Protein 6R3M (pdb70)

Solvent-accessible surface area: 9134 Å² total; per-residue (Å²): 98,24,47,29,103,87,89,29,8,51,8,92,52,118,145,40,30,36,62,74,47,17,123,42,4,127,20,68,42,121,66,36,91,15,102,81,56,58,0,7,15,0,25,13,64,9,40,116,120,7,89,2,0,0,29,25,79,17,124,72,5,77,5,65,131,35,77,70,0,0,0,7,2,49,16,69,98,101,73,15,74,1,28,0,2,0,0,1,85,24,116,83,81,114,66,32,0,0,8,18,17,80,55,10,70,5,55,100,61,70,102,77,34,85,0,45,13,96,33,4,151,91,14,154,86,107,37,5,125,2,26,50,152,56,40,78,29,47,38,96,55,0,37,1,0,10,0,3,43,31,49,63,123,59,24,83,2,6,0,0,19,0,40,1,13,5,33,158,107,158,113,158,149,168,203

GO terms:
  GO:0008810 cellulase activity (F, IMP)

CATH classification: 2.60.120.430

Organism: Acetivibrio thermocellus (strain ATCC 27405 / DSM 1237 / JCM 9322 / NBRC 103400 / NCIMB 10682 / NRRL B-4536 / VPI 7372) (NCBI:txid203119)

Nearest PDB structures (foldseek):
  6r31-assembly1_A  TM=1.002E+00  e=3.331E-32  Acetivibrio thermocellus ATCC 27405
  1v0a-assembly1_A  TM=9.876E-01  e=2.402E-31  Acetivibrio thermocellus
  2lrp-assembly1_A  TM=8.712E-01  e=1.448E-25  Acetivibrio thermocellus ATCC 27405
  2c26-assembly1_A  TM=6.368E-01  e=9.672E-06  Acetivibrio thermocellus
  2vtf-assembly1_A  TM=6.175E-01  e=1.351E-03  Glutamicibacter protophormiae

Sequence (175 aa):
SAVGEEKMLDDFEGVVLNWGSYSGEGAKVSTKIVSGKTGNGMEEVSSYTGTTDGYWGTVYSSLPDGDWSKWLKISFDIKSSVGSANEIRFMMIAEKSINGVGDGEHWVYSIITPDSSWKTIEIPFSSFRRRLDYQPPGQDMSGTLDLDNIDSIHFMYANNKSGKKFVVDNIKLIGALEHHHHHH

Foldseek 3Di:
DDADKFFDFQPPDDDQKDKDKDDPKDKDKDWDCAPDRIWIKIWIAFAAVMKMKIKGFGPAQAPPQFWKKKKKKAFPADWDKWKKWWWFAFQPPDDTEWIWIDIDIHYHDIDMDIGTQVNTAGDDPDTDPRYPPPRHDDSNGTTMIMTMGDHRHTGMMIMGGTMTHHHHDDDDDDD

Structure (mmCIF, N/CA/C/O backbone):
data_6R3M
#
_entry.id   6R3M
#
_cell.length_a   103.249
_cell.length_b   103.249
_cell.length_c   39.580
_cell.angle_alpha   90.00
_cell.angle_beta   90.00
_cell.angle_gamma   120.00
#
_symmetry.space_group_name_H-M   'H 3'
#
loop_
_entity.id
_entity.type
_entity.pdbx_description
1 polymer 'Endoglucanase H'
2 branched beta-D-glucopyranose-(1-4)-beta-D-glucopyranose-(1-4)-beta-D-glucopyranose-(1-3)-beta-D-glucopyranose
3 non-polymer 'CALCIUM ION'
4 non-polymer 'ACETATE ION'
5 non-polymer 'PHOSPHATE ION'
6 non-polymer alpha-D-glucopyranose
7 water water
#
loop_
_atom_site.group_PDB
_atom_site.id
_atom_site.type_symbol
_atom_site.label_atom_id
_atom_site.label_alt_id
_atom_site.label_comp_id
_atom_site.label_asym_id
_atom_site.label_entity_id
_atom_site.label_seq_id
_atom_site.pdbx_PDB_ins_code
_atom_site.Cartn_x
_atom_site.Cartn_y
_atom_site.Cartn_z
_atom_site.occupancy
_atom_site.B_iso_or_equiv
_atom_site.auth_seq_id
_atom_site.auth_comp_id
_atom_site.auth_asym_id
_atom_site.auth_atom_id
_atom_site.pdbx_PDB_model_num
ATOM 1 N N . SER A 1 3 ? -12.463 31.679 -14.937 1.00 15.54 3 SER A N 1
ATOM 2 C CA . SER A 1 3 ? -12.993 30.472 -15.569 1.00 13.83 3 SER A CA 1
ATOM 3 C C . SER A 1 3 ? -12.965 30.650 -17.077 1.00 12.04 3 SER A C 1
ATOM 4 O O . SER A 1 3 ? -13.177 31.757 -17.589 1.00 13.46 3 SER A O 1
ATOM 7 N N . ALA A 1 4 ? -12.809 29.540 -17.785 1.00 10.60 4 ALA A N 1
ATOM 8 C CA . ALA A 1 4 ? -12.974 29.507 -19.232 1.00 9.56 4 ALA A CA 1
ATOM 9 C C . ALA A 1 4 ? -14.451 29.648 -19.616 1.00 9.31 4 ALA A C 1
ATOM 10 O O . ALA A 1 4 ? -15.359 29.250 -18.880 1.00 9.56 4 ALA A O 1
ATOM 12 N N . VAL A 1 5 ? -14.677 30.218 -20.796 1.00 9.14 5 VAL A N 1
ATOM 13 C CA . VAL A 1 5 ? -15.993 30.253 -21.421 1.00 9.41 5 VAL A CA 1
ATOM 14 C C . VAL A 1 5 ? -16.018 29.225 -22.537 1.00 9.87 5 VAL A C 1
ATOM 15 O O . VAL A 1 5 ? -15.020 29.027 -23.241 1.00 9.87 5 VAL A O 1
ATOM 19 N N . GLY A 1 6 ? -17.195 28.622 -22.754 1.00 10.01 6 GLY A N 1
ATOM 20 C CA . GLY A 1 6 ? -17.379 27.732 -23.859 1.00 11.27 6 GLY A CA 1
ATOM 21 C C . GLY A 1 6 ? -17.318 26.283 -23.376 1.00 12.27 6 GLY A C 1
ATOM 22 O O . GLY A 1 6 ? -17.810 25.944 -22.304 1.00 13.01 6 GLY A O 1
ATOM 23 N N . GLU A 1 7 ? -16.723 25.453 -24.210 1.00 13.38 7 GLU A N 1
ATOM 24 C CA A GLU A 1 7 ? -16.705 24.028 -23.945 0.50 14.34 7 GLU A CA 1
ATOM 25 C CA B GLU A 1 7 ? -16.716 24.023 -23.968 0.50 13.65 7 GLU A CA 1
ATOM 26 C C . GLU A 1 7 ? -15.366 23.487 -24.413 1.00 13.24 7 GLU A C 1
ATOM 27 O O . GLU A 1 7 ? -14.655 24.119 -25.225 1.00 16.64 7 GLU A O 1
ATOM 38 N N . LYS A 1 8 ? -15.003 22.328 -23.887 1.00 12.63 8 LYS A N 1
ATOM 39 C CA . LYS A 1 8 ? -13.836 21.639 -24.376 1.00 13.99 8 LYS A CA 1
ATOM 40 C C . LYS A 1 8 ? -14.131 20.145 -24.536 1.00 12.11 8 LYS A C 1
ATOM 41 O O . LYS A 1 8 ? -14.355 19.444 -23.537 1.00 12.08 8 LYS A O 1
ATOM 47 N N . MET A 1 9 ? -14.112 19.675 -25.796 1.00 11.28 9 MET A N 1
ATOM 48 C CA . MET A 1 9 ? -14.471 18.283 -26.055 1.00 10.93 9 MET A CA 1
ATOM 49 C C . MET A 1 9 ? -13.419 17.349 -25.501 1.00 10.79 9 MET A C 1
ATOM 50 O O . MET A 1 9 ? -12.227 17.534 -25.750 1.00 11.56 9 MET A O 1
ATOM 55 N N . LEU A 1 10 ? -13.871 16.348 -24.718 1.00 10.26 10 LEU A N 1
ATOM 56 C CA . LEU A 1 10 ? -12.999 15.294 -24.208 1.00 10.38 10 LEU A CA 1
ATOM 57 C C . LEU A 1 10 ? -13.073 14.046 -25.109 1.00 10.54 10 LEU A C 1
ATOM 58 O O . LEU A 1 10 ? -12.056 13.413 -25.423 1.00 10.56 10 LEU A O 1
ATOM 63 N N . ASP A 1 11 ? -14.274 13.668 -25.495 1.00 10.05 11 ASP A N 1
ATOM 64 C CA . ASP A 1 11 ? -14.437 12.522 -26.395 1.00 9.04 11 ASP A CA 1
ATOM 65 C C . ASP A 1 11 ? -15.753 12.631 -27.135 1.00 8.90 11 ASP A C 1
ATOM 66 O O . ASP A 1 11 ? -16.816 12.532 -26.540 1.00 9.49 11 ASP A O 1
ATOM 71 N N . ASP A 1 12 ? -15.680 12.847 -28.450 1.00 8.50 12 ASP A N 1
ATOM 72 C CA . ASP A 1 12 ? -16.870 12.837 -29.285 1.00 8.78 12 ASP A CA 1
ATOM 73 C C . ASP A 1 12 ? -17.003 11.471 -29.963 1.00 8.01 12 ASP A C 1
ATOM 74 O O . ASP A 1 12 ? -17.906 11.293 -30.758 1.00 7.82 12 ASP A O 1
ATOM 79 N N . PHE A 1 13 ? -16.096 10.523 -29.649 1.00 8.01 13 PHE A N 1
ATOM 80 C CA . PHE A 1 13 ? -16.183 9.138 -30.155 1.00 8.03 13 PHE A CA 1
ATOM 81 C C . PHE A 1 13 ? -15.959 9.023 -31.671 1.00 8.30 13 PHE A C 1
ATOM 82 O O . PHE A 1 13 ? -16.242 7.961 -32.226 1.00 9.26 13 PHE A O 1
ATOM 90 N N . GLU A 1 14 ? -15.444 10.089 -32.294 1.00 8.24 14 GLU A N 1
ATOM 91 C CA . GLU A 1 14 ? -15.223 10.040 -33.745 1.00 8.50 14 GLU A CA 1
ATOM 92 C C . GLU A 1 14 ? -13.771 9.683 -34.048 1.00 8.79 14 GLU A C 1
ATOM 93 O O . GLU A 1 14 ? -13.392 9.568 -35.236 1.00 9.08 14 GLU A O 1
ATOM 99 N N . GLY A 1 15 ? -12.908 9.540 -33.038 1.00 9.50 15 GLY A N 1
ATOM 100 C CA . GLY A 1 15 ? -11.471 9.287 -33.235 1.00 10.50 15 GLY A CA 1
ATOM 101 C C . GLY A 1 15 ? -10.914 8.065 -32.509 1.00 11.51 15 GLY A C 1
ATOM 102 O O . GLY A 1 15 ? -11.397 6.950 -32.660 1.00 13.51 15 GLY A O 1
ATOM 103 N N . VAL A 1 16 ? -9.857 8.285 -31.708 1.00 13.54 16 VAL A N 1
ATOM 104 C CA A VAL A 1 16 ? -9.165 7.173 -31.076 0.50 14.34 16 VAL A CA 1
ATOM 105 C CA B VAL A 1 16 ? -9.127 7.252 -30.983 0.50 13.56 16 VAL A CA 1
ATOM 106 C C . VAL A 1 16 ? -10.086 6.536 -30.038 1.00 14.00 16 VAL A C 1
ATOM 107 O O . VAL A 1 16 ? -10.980 7.190 -29.463 1.00 13.38 16 VAL A O 1
ATOM 114 N N . LEU A 1 17 ? -9.857 5.231 -29.833 1.00 13.84 17 LEU A N 1
ATOM 115 C CA . LEU A 1 17 ? -10.571 4.465 -28.823 1.00 13.59 17 LEU A CA 1
ATOM 116 C C . LEU A 1 17 ? -9.841 4.667 -27.491 1.00 13.57 17 LEU A C 1
ATOM 117 O O . LEU A 1 17 ? -8.791 4.067 -27.236 1.00 13.12 17 LEU A O 1
ATOM 122 N N . ASN A 1 18 ? -10.428 5.501 -26.638 1.00 12.15 18 ASN A N 1
ATOM 123 C CA . ASN A 1 18 ? -9.771 5.924 -25.406 1.00 11.40 18 ASN A CA 1
ATOM 124 C C . ASN A 1 18 ? -10.123 5.058 -24.200 1.00 11.45 18 ASN A C 1
ATOM 125 O O . ASN A 1 18 ? -9.510 5.267 -23.150 1.00 12.99 18 ASN A O 1
ATOM 130 N N . TRP A 1 19 ? -11.105 4.148 -24.314 1.00 9.72 19 TRP A N 1
ATOM 131 C CA . TRP A 1 19 ? -11.756 3.592 -23.135 1.00 9.47 19 TRP A CA 1
ATOM 132 C C . TRP A 1 19 ? -11.349 2.160 -22.863 1.00 9.28 19 TRP A C 1
ATOM 133 O O . TRP A 1 19 ? -11.487 1.283 -23.719 1.00 11.00 19 TRP A O 1
ATOM 144 N N . GLY A 1 20 ? -10.856 1.931 -21.654 1.00 9.47 20 GLY A N 1
ATOM 145 C CA . GLY A 1 20 ? -10.497 0.588 -21.210 1.00 10.34 20 GLY A CA 1
ATOM 146 C C . GLY A 1 20 ? -11.591 0.036 -20.302 1.00 11.84 20 GLY A C 1
ATOM 147 O O . GLY A 1 20 ? -12.357 0.808 -19.756 1.00 15.74 20 GLY A O 1
ATOM 148 N N . SER A 1 21 ? -11.695 -1.286 -20.206 1.00 12.02 21 SER A N 1
ATOM 149 C CA . SER A 1 21 ? -12.752 -1.970 -19.463 1.00 12.61 21 SER A CA 1
ATOM 150 C C . SER A 1 21 ? -12.090 -2.636 -18.259 1.00 11.78 21 SER A C 1
ATOM 151 O O . SER A 1 21 ? -10.964 -3.116 -18.340 1.00 13.10 21 SER A O 1
ATOM 154 N N . TYR A 1 22 ? -12.783 -2.667 -17.137 1.00 9.50 22 TYR A N 1
ATOM 155 C CA . TYR A 1 22 ? -12.336 -3.498 -16.022 1.00 9.14 22 TYR A CA 1
ATOM 156 C C . TYR A 1 22 ? -13.571 -4.063 -15.330 1.00 8.78 22 TYR A C 1
ATOM 157 O O . TYR A 1 22 ? -14.666 -3.500 -15.407 1.00 8.96 22 TYR A O 1
ATOM 166 N N . SER A 1 23 ? -13.389 -5.205 -14.660 1.00 8.55 23 SER A N 1
ATOM 167 C CA . SER A 1 23 ? -14.481 -5.786 -13.878 1.00 8.94 23 SER A CA 1
ATOM 168 C C . SER A 1 23 ? -13.900 -6.853 -12.967 1.00 8.37 23 SER A C 1
ATOM 169 O O . SER A 1 23 ? -12.721 -7.183 -13.101 1.00 9.82 23 SER A O 1
ATOM 172 N N . GLY A 1 24 ? -14.726 -7.332 -12.047 1.00 8.29 24 GLY A N 1
ATOM 173 C CA . GLY A 1 24 ? -14.302 -8.441 -11.218 1.00 8.39 24 GLY A CA 1
ATOM 174 C C . GLY A 1 24 ? -15.489 -9.065 -10.521 1.00 8.49 24 GLY A C 1
ATOM 175 O O . GLY A 1 24 ? -16.630 -8.581 -10.582 1.00 8.68 24 GLY A O 1
ATOM 176 N N . GLU A 1 25 ? -15.180 -10.170 -9.854 1.00 8.84 25 GLU A N 1
ATOM 177 C CA . GLU A 1 25 ? -16.154 -10.902 -9.068 1.00 10.24 25 GLU A CA 1
ATOM 178 C C . GLU A 1 25 ? -17.373 -11.260 -9.901 1.00 8.93 25 GLU A C 1
ATOM 179 O O . GLU A 1 25 ? -18.520 -11.156 -9.425 1.00 9.47 25 GLU A O 1
ATOM 185 N N . GLY A 1 26 ? -17.149 -11.708 -11.140 1.00 8.18 26 GLY A N 1
ATOM 186 C CA . GLY A 1 26 ? -18.237 -12.241 -11.943 1.00 7.68 26 GLY A CA 1
ATOM 187 C C . GLY A 1 26 ? -18.943 -11.177 -12.791 1.00 7.74 26 GLY A C 1
ATOM 188 O O . GLY A 1 26 ? -19.642 -11.553 -13.727 1.00 8.10 26 GLY A O 1
ATOM 189 N N . ALA A 1 27 ? -18.755 -9.894 -12.450 1.00 7.82 27 ALA A N 1
ATOM 190 C CA . ALA A 1 27 ? -19.359 -8.834 -13.243 1.00 8.48 27 ALA A CA 1
ATOM 191 C C . ALA A 1 27 ? -18.591 -8.677 -14.553 1.00 9.03 27 ALA A C 1
ATOM 192 O O . ALA A 1 27 ? -17.411 -9.027 -14.669 1.00 9.04 27 ALA A O 1
ATOM 194 N N . LYS A 1 28 ? -19.252 -8.105 -15.556 1.00 10.07 28 LYS A N 1
ATOM 195 C CA . LYS A 1 28 ? -18.619 -7.970 -16.859 1.00 11.70 28 LYS A CA 1
ATOM 196 C C . LYS A 1 28 ? -19.059 -6.665 -17.509 1.00 10.49 28 LYS A C 1
ATOM 197 O O . LYS A 1 28 ? -20.192 -6.247 -17.313 1.00 9.26 28 LYS A O 1
ATOM 203 N N . VAL A 1 29 ? -18.168 -6.122 -18.348 1.00 9.31 29 VAL A N 1
ATOM 204 C CA . VAL A 1 29 ? -18.523 -5.004 -19.208 1.00 8.98 29 VAL A CA 1
ATOM 205 C C . VAL A 1 29 ? -17.771 -5.178 -20.526 1.00 9.06 29 VAL A C 1
ATOM 206 O O . VAL A 1 29 ? -16.647 -5.679 -20.571 1.00 10.57 29 VAL A O 1
ATOM 210 N N . SER A 1 30 ? -18.410 -4.740 -21.611 1.00 8.93 30 SER A N 1
ATOM 211 C CA . SER A 1 30 ? -17.736 -4.632 -22.888 1.00 9.15 30 SER A CA 1
ATOM 212 C C . SER A 1 30 ? -18.207 -3.336 -23.536 1.00 9.14 30 SER A C 1
ATOM 213 O O . SER A 1 30 ? -19.312 -2.847 -23.246 1.00 9.88 30 SER A O 1
ATOM 216 N N . THR A 1 31 ? -17.314 -2.805 -24.380 1.00 8.67 31 THR A N 1
ATOM 217 C CA . THR A 1 31 ? -17.615 -1.558 -25.062 1.00 8.75 31 THR A CA 1
ATOM 218 C C . THR A 1 31 ? -17.329 -1.710 -26.544 1.00 8.95 31 THR A C 1
ATOM 219 O O . THR A 1 31 ? -16.491 -2.509 -26.947 1.00 8.84 31 THR A O 1
ATOM 223 N N . LYS A 1 32 ? -17.995 -0.865 -27.317 1.00 9.01 32 LYS A N 1
ATOM 224 C CA . LYS A 1 32 ? -17.757 -0.846 -28.755 1.00 9.47 32 LYS A CA 1
ATOM 225 C C . LYS A 1 32 ? -18.265 0.476 -29.327 1.00 9.21 32 LYS A C 1
ATOM 226 O O . LYS A 1 32 ? -19.144 1.117 -28.758 1.00 9.46 32 LYS A O 1
ATOM 232 N N . ILE A 1 33 ? -17.757 0.824 -30.513 1.00 8.57 33 ILE A N 1
ATOM 233 C CA . ILE A 1 33 ? -18.265 1.975 -31.252 1.00 8.56 33 ILE A CA 1
ATOM 234 C C . ILE A 1 33 ? -19.548 1.588 -31.978 1.00 8.46 33 ILE A C 1
ATOM 235 O O . ILE A 1 33 ? -19.597 0.552 -32.653 1.00 9.53 33 ILE A O 1
ATOM 240 N N . VAL A 1 34 ? -20.564 2.474 -31.868 1.00 8.66 34 VAL A N 1
ATOM 241 C CA . VAL A 1 34 ? -21.864 2.355 -32.533 1.00 8.71 34 VAL A CA 1
ATOM 242 C C . VAL A 1 34 ? -22.291 3.748 -32.976 1.00 8.76 34 VAL A C 1
ATOM 243 O O . VAL A 1 34 ? -21.607 4.733 -32.674 1.00 8.36 34 VAL A O 1
ATOM 247 N N . SER A 1 35 ? -23.433 3.841 -33.687 1.00 9.31 35 SER A N 1
ATOM 248 C CA . SER A 1 35 ? -24.069 5.133 -33.915 1.00 9.69 35 SER A CA 1
ATOM 249 C C . SER A 1 35 ? -24.354 5.860 -32.604 1.00 9.03 35 SER A C 1
ATOM 250 O O . SER A 1 35 ? -24.805 5.295 -31.611 1.00 10.30 35 SER A O 1
ATOM 253 N N . GLY A 1 36 ? -24.047 7.155 -32.619 1.00 8.72 36 GLY A N 1
ATOM 254 C CA . GLY A 1 36 ? -24.128 7.970 -31.410 1.00 8.00 36 GLY A CA 1
ATOM 255 C C . GLY A 1 36 ? -25.249 8.992 -31.510 1.00 8.36 36 GLY A C 1
ATOM 256 O O . GLY A 1 36 ? -26.275 8.778 -32.193 1.00 8.23 36 GLY A O 1
ATOM 257 N N . LYS A 1 37 ? -25.055 10.121 -30.823 1.00 8.78 37 LYS A N 1
ATOM 258 C CA . LYS A 1 37 ? -26.041 11.186 -30.817 1.00 9.92 37 LYS A CA 1
ATOM 259 C C . LYS A 1 37 ? -25.786 12.006 -32.091 1.00 10.04 37 LYS A C 1
ATOM 260 O O . LYS A 1 37 ? -26.718 12.271 -32.864 1.00 11.40 37 LYS A O 1
ATOM 266 N N . THR A 1 38 ? -24.523 12.390 -32.288 1.00 9.89 38 THR A N 1
ATOM 267 C CA . THR A 1 38 ? -24.029 12.887 -33.565 1.00 10.14 38 THR A CA 1
ATOM 268 C C . THR A 1 38 ? -22.850 12.016 -33.968 1.00 8.69 38 THR A C 1
ATOM 269 O O . THR A 1 38 ? -21.965 11.712 -33.154 1.00 8.21 38 THR A O 1
ATOM 273 N N . GLY A 1 39 ? -22.824 11.506 -35.227 1.00 7.99 39 GLY A N 1
ATOM 274 C CA . GLY A 1 39 ? -21.740 10.619 -35.593 1.00 7.49 39 GLY A CA 1
ATOM 275 C C . GLY A 1 39 ? -21.807 9.313 -34.784 1.00 7.18 39 GLY A C 1
ATOM 276 O O . GLY A 1 39 ? -22.887 8.706 -34.618 1.00 7.91 39 GLY A O 1
ATOM 277 N N . ASN A 1 40 ? -20.650 8.870 -34.322 1.00 6.86 40 ASN A N 1
ATOM 278 C CA . ASN A 1 40 ? -20.546 7.654 -33.515 1.00 6.77 40 ASN A CA 1
ATOM 279 C C . ASN A 1 40 ? -20.555 7.980 -32.020 1.00 6.78 40 ASN A C 1
ATOM 280 O O . ASN A 1 40 ? -20.323 9.145 -31.622 1.00 6.69 40 ASN A O 1
ATOM 285 N N . GLY A 1 41 ? -20.779 6.927 -31.232 1.00 7.02 41 GLY A N 1
ATOM 286 C CA . GLY A 1 41 ? -20.828 6.961 -29.776 1.00 7.06 41 GLY A CA 1
ATOM 287 C C . GLY A 1 41 ? -20.258 5.640 -29.292 1.00 7.49 41 GLY A C 1
ATOM 288 O O . GLY A 1 41 ? -19.871 4.775 -30.094 1.00 7.53 41 GLY A O 1
ATOM 289 N N . MET A 1 42 ? -20.209 5.481 -27.984 1.00 7.35 42 MET A N 1
ATOM 290 C CA . MET A 1 42 ? -19.725 4.239 -27.399 1.00 7.63 42 MET A CA 1
ATOM 291 C C . MET A 1 42 ? -20.860 3.549 -26.653 1.00 7.51 42 MET A C 1
ATOM 292 O O . MET A 1 42 ? -21.511 4.131 -25.781 1.00 7.47 42 MET A O 1
ATOM 297 N N . GLU A 1 43 ? -21.077 2.276 -27.020 1.00 7.62 43 GLU A N 1
ATOM 298 C CA A GLU A 1 43 ? -22.080 1.460 -26.357 0.50 7.82 43 GLU A CA 1
ATOM 299 C CA B GLU A 1 43 ? -22.074 1.423 -26.392 0.50 8.17 43 GLU A CA 1
ATOM 300 C C . GLU A 1 43 ? -21.378 0.648 -25.280 1.00 7.94 43 GLU A C 1
ATOM 301 O O . GLU A 1 43 ? -20.317 0.053 -25.534 1.00 7.81 43 GLU A O 1
ATOM 312 N N . VAL A 1 44 ? -21.973 0.704 -24.095 1.00 7.45 44 VAL A N 1
ATOM 313 C CA . VAL A 1 44 ? -21.481 0.020 -22.922 1.00 7.53 44 VAL A CA 1
ATOM 314 C C . VAL A 1 44 ? -22.508 -1.051 -22.566 1.00 7.67 44 VAL A C 1
ATOM 315 O O . VAL A 1 44 ? -23.654 -0.720 -22.300 1.00 7.57 44 VAL A O 1
ATOM 319 N N . SER A 1 45 ? -22.073 -2.331 -22.542 1.00 7.82 45 SER A N 1
ATOM 320 C CA A SER A 1 45 ? -22.965 -3.431 -22.221 0.50 7.85 45 SER A CA 1
ATOM 321 C CA B SER A 1 45 ? -22.950 -3.445 -22.234 0.50 8.58 45 SER A CA 1
ATOM 322 C C . SER A 1 45 ? -22.412 -4.100 -20.968 1.00 8.09 45 SER A C 1
ATOM 323 O O . SER A 1 45 ? -21.248 -4.485 -20.962 1.00 8.48 45 SER A O 1
ATOM 328 N N . TYR A 1 46 ? -23.213 -4.186 -19.890 1.00 8.19 46 TYR A N 1
ATOM 329 C CA . TYR A 1 46 ? -22.714 -4.691 -18.613 1.00 8.41 46 TYR A CA 1
ATOM 330 C C . TYR A 1 46 ? -23.634 -5.726 -17.976 1.00 8.87 46 TYR A C 1
ATOM 331 O O . TYR A 1 46 ? -24.853 -5.698 -18.155 1.00 8.50 46 TYR A O 1
ATOM 340 N N . THR A 1 47 ? -22.999 -6.639 -17.225 1.00 9.79 47 THR A N 1
ATOM 341 C CA . THR A 1 47 ? -23.691 -7.631 -16.413 1.00 11.47 47 THR A CA 1
ATOM 342 C C . THR A 1 47 ? -23.200 -7.467 -14.992 1.00 10.91 47 THR A C 1
ATOM 343 O O . THR A 1 47 ? -22.023 -7.659 -14.730 1.00 11.17 47 THR A O 1
ATOM 347 N N . GLY A 1 48 ? -24.060 -7.000 -14.092 1.00 10.27 48 GLY A N 1
ATOM 348 C CA . GLY A 1 48 ? -23.664 -6.855 -12.700 1.00 10.92 48 GLY A CA 1
ATOM 349 C C . GLY A 1 48 ? -23.836 -8.164 -11.929 1.00 10.34 48 GLY A C 1
ATOM 350 O O . GLY A 1 48 ? -24.500 -9.085 -12.392 1.00 11.12 48 GLY A O 1
ATOM 351 N N . THR A 1 49 ? -23.206 -8.213 -10.763 1.00 11.22 49 THR A N 1
ATOM 352 C CA . THR A 1 49 ? -23.330 -9.348 -9.865 1.00 12.11 49 THR A CA 1
ATOM 353 C C . THR A 1 49 ? -23.366 -8.795 -8.454 1.00 13.08 49 THR A C 1
ATOM 354 O O . THR A 1 49 ? -22.960 -7.665 -8.219 1.00 12.48 49 THR A O 1
ATOM 358 N N . THR A 1 50 ? -23.757 -9.632 -7.475 1.00 14.45 50 THR A N 1
ATOM 359 C CA . THR A 1 50 ? -23.900 -9.102 -6.109 1.00 15.94 50 THR A CA 1
ATOM 360 C C . THR A 1 50 ? -22.629 -8.525 -5.445 1.00 15.78 50 THR A C 1
ATOM 361 O O . THR A 1 50 ? -22.715 -7.530 -4.737 1.00 16.11 50 THR A O 1
ATOM 365 N N . ASP A 1 51 ? -21.436 -9.085 -5.615 1.00 18.05 51 ASP A N 1
ATOM 366 C CA . ASP A 1 51 ? -20.287 -8.413 -5.002 1.00 16.70 51 ASP A CA 1
ATOM 367 C C . ASP A 1 51 ? -19.325 -7.916 -6.071 1.00 14.66 51 ASP A C 1
ATOM 368 O O . ASP A 1 51 ? -18.229 -7.447 -5.754 1.00 18.40 51 ASP A O 1
ATOM 373 N N . GLY A 1 52 ? -19.781 -7.953 -7.325 1.00 11.64 52 GLY A N 1
ATOM 374 C CA . GLY A 1 52 ? -18.889 -7.595 -8.413 1.00 11.51 52 GLY A CA 1
ATOM 375 C C . GLY A 1 52 ? -18.941 -6.107 -8.750 1.00 10.16 52 GLY A C 1
ATOM 376 O O . GLY A 1 52 ? -19.792 -5.329 -8.267 1.00 12.09 52 GLY A O 1
ATOM 377 N N . TYR A 1 53 ? -18.017 -5.736 -9.626 1.00 9.11 53 TYR A N 1
ATOM 378 C CA . TYR A 1 53 ? -17.885 -4.357 -10.071 1.00 8.62 53 TYR A CA 1
ATOM 379 C C . TYR A 1 53 ? -17.534 -4.377 -11.549 1.00 8.37 53 TYR A C 1
ATOM 380 O O . TYR A 1 53 ? -17.024 -5.368 -12.065 1.00 8.54 53 TYR A O 1
ATOM 389 N N . TRP A 1 54 ? -17.865 -3.276 -12.211 1.00 7.70 54 TRP A N 1
ATOM 390 C CA . TRP A 1 54 ? -17.462 -3.075 -13.602 1.00 7.23 54 TRP A CA 1
ATOM 391 C C . TRP A 1 54 ? -17.316 -1.573 -13.873 1.00 7.20 54 TRP A C 1
ATOM 392 O O . TRP A 1 54 ? -17.929 -0.758 -13.190 1.00 7.23 54 TRP A O 1
ATOM 403 N N . GLY A 1 55 ? -16.452 -1.245 -14.831 1.00 7.30 55 GLY A N 1
ATOM 404 C CA . GLY A 1 55 ? -16.408 0.122 -15.336 1.00 7.22 55 GLY A CA 1
ATOM 405 C C . GLY A 1 55 ? -15.641 0.201 -16.642 1.00 7.55 55 GLY A C 1
ATOM 406 O O . GLY A 1 55 ? -14.958 -0.727 -17.035 1.00 7.14 55 GLY A O 1
ATOM 407 N N . THR A 1 56 ? -15.859 1.326 -17.316 1.00 7.79 56 THR A N 1
ATOM 408 C CA . THR A 1 56 ? -15.045 1.710 -18.458 1.00 8.06 56 THR A CA 1
ATOM 409 C C . THR A 1 56 ? -14.415 3.060 -18.149 1.00 8.11 56 THR A C 1
ATOM 410 O O . THR A 1 56 ? -15.060 3.953 -17.615 1.00 8.21 56 THR A O 1
ATOM 414 N N . VAL A 1 57 ? -13.132 3.190 -18.543 1.00 8.16 57 VAL A N 1
ATOM 415 C CA . VAL A 1 57 ? -12.332 4.315 -18.058 1.00 8.30 57 VAL A CA 1
ATOM 416 C C . VAL A 1 57 ? -11.513 4.938 -19.179 1.00 8.62 57 VAL A C 1
ATOM 417 O O . VAL A 1 57 ? -10.917 4.268 -20.047 1.00 8.00 57 VAL A O 1
ATOM 421 N N . TYR A 1 58 ? -11.468 6.260 -19.106 1.00 8.57 58 TYR A N 1
ATOM 422 C CA . TYR A 1 58 ? -10.573 7.046 -19.961 1.00 8.80 58 TYR A CA 1
ATOM 423 C C . TYR A 1 58 ? -9.590 7.755 -19.031 1.00 8.98 58 TYR A C 1
ATOM 424 O O . TYR A 1 58 ? -9.984 8.621 -18.257 1.00 8.87 58 TYR A O 1
ATOM 433 N N . SER A 1 59 ? -8.317 7.335 -19.121 1.00 9.54 59 SER A N 1
ATOM 434 C CA A SER A 1 59 ? -7.201 7.960 -18.418 0.50 10.37 59 SER A CA 1
ATOM 435 C CA B SER A 1 59 ? -7.226 7.974 -18.401 0.50 10.03 59 SER A CA 1
ATOM 436 C C . SER A 1 59 ? -6.803 9.204 -19.189 1.00 10.27 59 SER A C 1
ATOM 437 O O . SER A 1 59 ? -6.346 9.070 -20.334 1.00 10.35 59 SER A O 1
ATOM 442 N N . LEU A 1 60 ? -7.004 10.377 -18.596 1.00 10.73 60 LEU A N 1
ATOM 443 C CA . LEU A 1 60 ? -6.906 11.637 -19.326 1.00 11.84 60 LEU A CA 1
ATOM 444 C C . LEU A 1 60 ? -5.466 12.110 -19.458 1.00 12.48 60 LEU A C 1
ATOM 445 O O . LEU A 1 60 ? -4.691 12.003 -18.530 1.00 13.34 60 LEU A O 1
ATOM 450 N N . PRO A 1 61 ? -5.073 12.651 -20.635 1.00 12.35 61 PRO A N 1
ATOM 451 C CA . PRO A 1 61 ? -3.707 13.147 -20.799 1.00 13.63 61 PRO A CA 1
ATOM 452 C C . PRO A 1 61 ? -3.499 14.479 -20.091 1.00 13.48 61 PRO A C 1
ATOM 453 O O . PRO A 1 61 ? -2.350 14.793 -19.768 1.00 16.42 61 PRO A O 1
ATOM 457 N N . ASP A 1 62 ? -4.575 15.254 -19.836 1.00 12.95 62 ASP A N 1
ATOM 458 C CA . ASP A 1 62 ? -4.437 16.564 -19.197 1.00 13.19 62 ASP A CA 1
ATOM 459 C C . ASP A 1 62 ? -5.349 16.500 -17.982 1.00 12.66 62 ASP A C 1
ATOM 460 O O . ASP A 1 62 ? -6.544 16.337 -18.148 1.00 15.95 62 ASP A O 1
ATOM 465 N N . GLY A 1 63 ? -4.786 16.639 -16.789 1.00 10.65 63 GLY A N 1
ATOM 466 C CA . GLY A 1 63 ? -5.559 16.519 -15.565 1.00 9.73 63 GLY A CA 1
ATOM 467 C C . GLY A 1 63 ? -5.945 17.851 -14.917 1.00 9.48 63 GLY A C 1
ATOM 468 O O . GLY A 1 63 ? -6.445 17.845 -13.784 1.00 9.67 63 GLY A O 1
ATOM 469 N N . ASP A 1 64 ? -5.746 18.983 -15.595 1.00 8.64 64 ASP A N 1
ATOM 470 C CA . ASP A 1 64 ? -6.101 20.254 -14.979 1.00 9.42 64 ASP A CA 1
ATOM 471 C C . ASP A 1 64 ? -7.412 20.781 -15.529 1.00 8.98 64 ASP A C 1
ATOM 472 O O . ASP A 1 64 ? -7.447 21.378 -16.619 1.00 10.41 64 ASP A O 1
ATOM 477 N N . TRP A 1 65 ? -8.470 20.646 -14.715 1.00 8.57 65 TRP A N 1
ATOM 478 C CA . TRP A 1 65 ? -9.820 21.067 -15.086 1.00 9.00 65 TRP A CA 1
ATOM 479 C C . TRP A 1 65 ? -10.220 22.337 -14.345 1.00 8.90 65 TRP A C 1
ATOM 480 O O . TRP A 1 65 ? -11.397 22.692 -14.353 1.00 8.76 65 TRP A O 1
ATOM 491 N N . SER A 1 66 ? -9.260 23.004 -13.689 1.00 9.16 66 SER A N 1
ATOM 492 C CA . SER A 1 66 ? -9.564 24.105 -12.761 1.00 10.59 66 SER A CA 1
ATOM 493 C C . SER A 1 66 ? -10.281 25.289 -13.435 1.00 10.13 66 SER A C 1
ATOM 494 O O . SER A 1 66 ? -11.043 26.007 -12.788 1.00 11.46 66 SER A O 1
ATOM 497 N N . LYS A 1 67 ? -10.098 25.467 -14.740 1.00 9.41 67 LYS A N 1
ATOM 498 C CA . LYS A 1 67 ? -10.734 26.590 -15.443 1.00 9.62 67 LYS A CA 1
ATOM 499 C C . LYS A 1 67 ? -12.219 26.314 -15.780 1.00 8.64 67 LYS A C 1
ATOM 500 O O . LYS A 1 67 ? -12.920 27.211 -16.241 1.00 8.09 67 LYS A O 1
ATOM 506 N N . TRP A 1 68 ? -12.693 25.083 -15.563 1.00 7.72 68 TRP A N 1
ATOM 507 C CA . TRP A 1 68 ? -14.004 24.709 -16.079 1.00 8.04 68 TRP A CA 1
ATOM 508 C C . TRP A 1 68 ? -15.007 24.585 -14.936 1.00 8.10 68 TRP A C 1
ATOM 509 O O . TRP A 1 68 ? -14.611 24.633 -13.765 1.00 9.49 68 TRP A O 1
ATOM 520 N N . LEU A 1 69 ? -16.289 24.437 -15.289 1.00 7.51 69 LEU A N 1
ATOM 521 C CA . LEU A 1 69 ? -17.371 24.483 -14.296 1.00 7.53 69 LEU A CA 1
ATOM 522 C C . LEU A 1 69 ? -18.180 23.185 -14.197 1.00 7.09 69 LEU A C 1
ATOM 523 O O . LEU A 1 69 ? -18.638 22.838 -13.115 1.00 6.79 69 LEU A O 1
ATOM 528 N N . LYS A 1 70 ? -18.414 22.539 -15.335 1.00 7.06 70 LYS A N 1
ATOM 529 C CA . LYS A 1 70 ? -19.225 21.327 -15.361 1.00 7.78 70 LYS A CA 1
ATOM 530 C C . LYS A 1 70 ? -18.623 20.310 -16.333 1.00 8.01 70 LYS A C 1
ATOM 531 O O . LYS A 1 70 ? -17.809 20.636 -17.207 1.00 7.38 70 LYS A O 1
ATOM 537 N N . ILE A 1 71 ? -19.043 19.059 -16.166 1.00 8.67 71 ILE A N 1
ATOM 538 C CA . ILE A 1 71 ? -18.805 18.069 -17.202 1.00 9.32 71 ILE A CA 1
ATOM 539 C C . ILE A 1 71 ? -20.140 17.632 -17.775 1.00 8.90 71 ILE A C 1
ATOM 540 O O . ILE A 1 71 ? -21.130 17.525 -17.062 1.00 9.36 71 ILE A O 1
ATOM 545 N N . SER A 1 72 ? -20.145 17.429 -19.092 1.00 8.69 72 SER A N 1
ATOM 546 C CA . SER A 1 72 ? -21.378 17.113 -19.778 1.00 9.29 72 SER A CA 1
ATOM 547 C C . SER A 1 72 ? -21.178 15.852 -20.617 1.00 8.57 72 SER A C 1
ATOM 548 O O . SER A 1 72 ? -20.081 15.605 -21.125 1.00 8.55 72 SER A O 1
ATOM 551 N N . PHE A 1 73 ? -22.244 15.041 -20.753 1.00 8.63 73 PHE A N 1
ATOM 552 C CA . PHE A 1 73 ? -22.221 14.004 -21.781 1.00 8.21 73 PHE A CA 1
ATOM 553 C C . PHE A 1 73 ? -23.656 13.697 -22.221 1.00 8.02 73 PHE A C 1
ATOM 554 O O . PHE A 1 73 ? -24.614 14.048 -21.538 1.00 7.49 73 PHE A O 1
ATOM 562 N N . ASP A 1 74 ? -23.792 13.073 -23.380 1.00 8.10 74 ASP A N 1
ATOM 563 C CA . ASP A 1 74 ? -25.085 12.619 -23.857 1.00 8.68 74 ASP A CA 1
ATOM 564 C C . ASP A 1 74 ? -25.185 11.132 -23.543 1.00 7.80 74 ASP A C 1
ATOM 565 O O . ASP A 1 74 ? -24.199 10.404 -23.686 1.00 7.86 74 ASP A O 1
ATOM 570 N N . ILE A 1 75 ? -26.386 10.700 -23.137 1.00 7.83 75 ILE A N 1
ATOM 571 C CA . ILE A 1 75 ? -26.529 9.286 -22.813 1.00 8.09 75 ILE A CA 1
ATOM 572 C C . ILE A 1 75 ? -27.940 8.831 -23.168 1.00 8.16 75 ILE A C 1
ATOM 573 O O . ILE A 1 75 ? -28.899 9.609 -23.182 1.00 7.74 75 ILE A O 1
ATOM 578 N N . LYS A 1 76 ? -28.050 7.525 -23.469 1.00 8.74 76 LYS A N 1
ATOM 579 C CA . LYS A 1 76 ? -29.315 6.882 -23.799 1.00 9.56 76 LYS A CA 1
ATOM 580 C C . LYS A 1 76 ? -29.189 5.393 -23.481 1.00 9.27 76 LYS A C 1
ATOM 581 O O . LYS A 1 76 ? -28.196 4.790 -23.804 1.00 9.67 76 LYS A O 1
ATOM 587 N N . SER A 1 77 ? -30.235 4.795 -22.938 1.00 8.82 77 SER A N 1
ATOM 588 C CA A SER A 1 77 ? -30.273 3.346 -22.834 0.50 9.28 77 SER A CA 1
ATOM 589 C CA B SER A 1 77 ? -30.321 3.346 -22.826 0.50 9.03 77 SER A CA 1
ATOM 590 C C . SER A 1 77 ? -30.528 2.749 -24.218 1.00 9.50 77 SER A C 1
ATOM 591 O O . SER A 1 77 ? -31.178 3.342 -25.066 1.00 9.89 77 SER A O 1
ATOM 596 N N . VAL A 1 78 ? -30.011 1.543 -24.426 1.00 10.67 78 VAL A N 1
ATOM 597 C CA . VAL A 1 78 ? -30.313 0.800 -25.636 1.00 12.73 78 VAL A CA 1
ATOM 598 C C . VAL A 1 78 ? -31.511 -0.100 -25.272 1.00 14.84 78 VAL A C 1
ATOM 599 O O . VAL A 1 78 ? -31.262 -1.161 -24.658 1.00 13.68 78 VAL A O 1
ATOM 603 N N . GLY A 1 80 ? -34.137 -2.638 -23.392 1.00 24.81 80 GLY A N 1
ATOM 604 C CA . GLY A 1 80 ? -33.574 -2.708 -21.999 1.00 27.04 80 GLY A CA 1
ATOM 605 C C . GLY A 1 80 ? -34.319 -2.069 -20.796 1.00 28.41 80 GLY A C 1
ATOM 606 O O . GLY A 1 80 ? -34.867 -0.971 -20.871 1.00 24.74 80 GLY A O 1
ATOM 607 N N . SER A 1 81 ? -34.246 -2.721 -19.612 1.00 28.72 81 SER A N 1
ATOM 608 C CA . SER A 1 81 ? -34.810 -2.208 -18.361 1.00 29.67 81 SER A CA 1
ATOM 609 C C . SER A 1 81 ? -33.957 -1.048 -17.836 1.00 28.90 81 SER A C 1
ATOM 610 O O . SER A 1 81 ? -32.746 -1.206 -17.717 1.00 27.59 81 SER A O 1
ATOM 613 N N . ALA A 1 82 ? -34.567 0.100 -17.488 1.00 25.26 82 ALA A N 1
ATOM 614 C CA . ALA A 1 82 ? -33.803 1.234 -16.965 1.00 21.90 82 ALA A CA 1
ATOM 615 C C . ALA A 1 82 ? -33.035 0.822 -15.708 1.00 17.58 82 ALA A C 1
ATOM 616 O O . ALA A 1 82 ? -33.520 0.087 -14.859 1.00 19.18 82 ALA A O 1
ATOM 618 N N . ASN A 1 83 ? -31.763 1.240 -15.645 1.00 12.70 83 ASN A N 1
ATOM 619 C CA . ASN A 1 83 ? -30.929 0.812 -14.536 1.00 10.90 83 ASN A CA 1
ATOM 620 C C . ASN A 1 83 ? -29.916 1.917 -14.248 1.00 9.87 83 ASN A C 1
ATOM 621 O O . ASN A 1 83 ? -29.271 2.408 -15.155 1.00 10.72 83 ASN A O 1
ATOM 626 N N . GLU A 1 84 ? -29.763 2.274 -12.972 1.00 8.68 84 GLU A N 1
ATOM 627 C CA . GLU A 1 84 ? -28.771 3.269 -12.559 1.00 8.74 84 GLU A CA 1
ATOM 628 C C . GLU A 1 84 ? -27.337 2.778 -12.799 1.00 8.02 84 GLU A C 1
ATOM 629 O O . GLU A 1 84 ? -26.998 1.577 -12.654 1.00 7.65 84 GLU A O 1
ATOM 635 N N . ILE A 1 85 ? -26.485 3.762 -13.144 1.00 7.46 85 ILE A N 1
ATOM 636 C CA . ILE A 1 85 ? -25.030 3.622 -13.200 1.00 7.41 85 ILE A CA 1
ATOM 637 C C . ILE A 1 85 ? -24.450 4.843 -12.497 1.00 7.47 85 ILE A C 1
ATOM 638 O O . ILE A 1 85 ? -25.171 5.749 -12.053 1.00 7.25 85 ILE A O 1
ATOM 643 N N . ARG A 1 86 ? -23.109 4.865 -12.405 1.00 7.57 86 ARG A N 1
ATOM 644 C CA . ARG A 1 86 ? -22.452 6.060 -11.885 1.00 7.93 86 ARG A CA 1
ATOM 645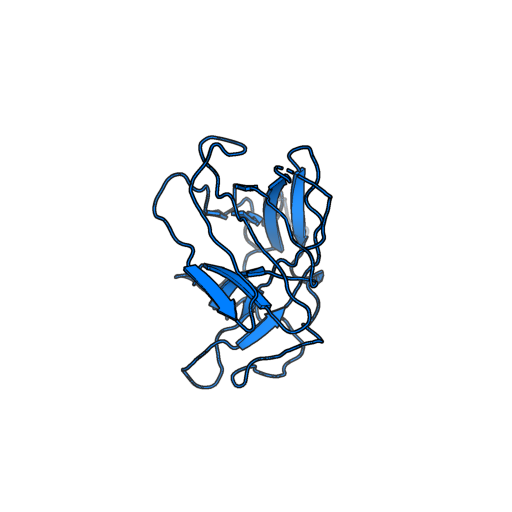 C C . ARG A 1 86 ? -21.430 6.591 -12.883 1.00 8.37 86 ARG A C 1
ATOM 646 O O . ARG A 1 86 ? -20.757 5.839 -13.579 1.00 8.87 86 ARG A O 1
ATOM 654 N N . PHE A 1 87 ? -21.343 7.927 -12.949 1.00 8.14 87 PHE A N 1
ATOM 655 C CA . PHE A 1 87 ? -20.240 8.596 -13.632 1.00 8.17 87 PHE A CA 1
ATOM 656 C C . PHE A 1 87 ? -19.259 9.021 -12.546 1.00 8.00 87 PHE A C 1
ATOM 657 O O . PHE A 1 87 ? -19.658 9.566 -11.512 1.00 7.92 87 PHE A O 1
ATOM 665 N N . MET A 1 88 ? -17.966 8.688 -12.742 1.00 7.69 88 MET A N 1
ATOM 666 C CA A MET A 1 88 ? -16.990 8.906 -11.685 0.50 7.80 88 MET A CA 1
ATOM 667 C CA B MET A 1 88 ? -16.992 8.895 -11.681 0.50 7.73 88 MET A CA 1
ATOM 668 C C . MET A 1 88 ? -15.798 9.687 -12.224 1.00 7.94 88 MET A C 1
ATOM 669 O O . MET A 1 88 ? -15.320 9.431 -13.342 1.00 8.09 88 MET A O 1
ATOM 678 N N . ILE A 1 89 ? -15.347 10.669 -11.421 1.00 7.80 89 ILE A N 1
ATOM 679 C CA . ILE A 1 89 ? -14.074 11.345 -11.650 1.00 7.82 89 ILE A CA 1
ATOM 680 C C . ILE A 1 89 ? -13.125 10.849 -10.572 1.00 7.61 89 ILE A C 1
ATOM 681 O O . ILE A 1 89 ? -13.456 10.847 -9.394 1.00 7.79 89 ILE A O 1
ATOM 686 N N . ALA A 1 90 ? -11.943 10.408 -10.978 1.00 7.37 90 ALA A N 1
ATOM 687 C CA . ALA A 1 90 ? -10.912 9.986 -10.046 1.00 7.27 90 ALA A CA 1
ATOM 688 C C . ALA A 1 90 ? -9.766 10.990 -10.124 1.00 7.22 90 ALA A C 1
ATOM 689 O O . ALA A 1 90 ? -9.270 11.309 -11.217 1.00 7.24 90 ALA A O 1
ATOM 691 N N . GLU A 1 91 ? -9.317 11.449 -8.949 1.00 7.09 91 GLU A N 1
ATOM 692 C CA . GLU A 1 91 ? -8.091 12.233 -8.848 1.00 7.20 91 GLU A CA 1
ATOM 693 C C . GLU A 1 91 ? -6.882 11.336 -9.110 1.00 7.38 91 GLU A C 1
ATOM 694 O O . GLU A 1 91 ? -6.975 10.105 -9.073 1.00 7.62 91 GLU A O 1
ATOM 700 N N . LYS A 1 92 ? -5.726 11.994 -9.266 1.00 7.46 92 LYS A N 1
ATOM 701 C CA . LYS A 1 92 ? -4.481 11.250 -9.358 1.00 8.16 92 LYS A CA 1
ATOM 702 C C . LYS A 1 92 ? -4.068 10.813 -7.950 1.00 7.94 92 LYS A C 1
ATOM 703 O O . LYS A 1 92 ? -4.409 11.443 -6.922 1.00 8.94 92 LYS A O 1
ATOM 709 N N . SER A 1 93 ? -3.330 9.691 -7.914 1.00 8.20 93 SER A N 1
ATOM 710 C CA . SER A 1 93 ? -2.820 9.103 -6.680 1.00 8.05 93 SER A CA 1
ATOM 711 C C . SER A 1 93 ? -1.794 10.017 -6.010 1.00 8.32 93 SER A C 1
ATOM 712 O O . SER A 1 93 ? -1.027 10.690 -6.720 1.00 8.57 93 SER A O 1
ATOM 715 N N . ILE A 1 94 ? -1.735 9.906 -4.689 1.00 9.00 94 ILE A N 1
ATOM 716 C CA . ILE A 1 94 ? -0.711 10.607 -3.859 1.00 11.29 94 ILE A CA 1
ATOM 717 C C . ILE A 1 94 ? 0.586 9.762 -3.838 1.00 10.81 94 ILE A C 1
ATOM 718 O O . ILE A 1 94 ? 1.574 10.279 -3.402 1.00 12.23 94 ILE A O 1
ATOM 723 N N . ASN A 1 95 ? 0.583 8.533 -4.342 1.00 9.83 95 ASN A N 1
ATOM 724 C CA . ASN A 1 95 ? 1.788 7.679 -4.150 1.00 9.71 95 ASN A CA 1
ATOM 725 C C . ASN A 1 95 ? 2.344 7.074 -5.447 1.00 9.35 95 ASN A C 1
ATOM 726 O O . ASN A 1 95 ? 2.980 6.043 -5.385 1.00 9.06 95 ASN A O 1
ATOM 731 N N . GLY A 1 96 ? 2.002 7.666 -6.580 1.00 9.18 96 GLY A N 1
ATOM 732 C CA . GLY A 1 96 ? 2.646 7.273 -7.847 1.00 10.30 96 GLY A CA 1
ATOM 733 C C . GLY A 1 96 ? 2.115 6.015 -8.506 1.00 11.63 96 GLY A C 1
ATOM 734 O O . GLY A 1 96 ? 2.639 5.631 -9.509 1.00 12.26 96 GLY A O 1
ATOM 735 N N . VAL A 1 97 ? 1.092 5.436 -7.928 1.00 11.54 97 VAL A N 1
ATOM 736 C CA . VAL A 1 97 ? 0.541 4.184 -8.496 1.00 13.51 97 VAL A CA 1
ATOM 737 C C . VAL A 1 97 ? -0.957 4.166 -8.202 1.00 12.83 97 VAL A C 1
ATOM 738 O O . VAL A 1 97 ? -1.374 4.701 -7.220 1.00 12.61 97 VAL A O 1
ATOM 742 N N . GLY A 1 98 ? -1.690 3.585 -9.125 1.00 11.77 98 GLY A N 1
ATOM 743 C CA . GLY A 1 98 ? -3.139 3.519 -8.960 1.00 11.38 98 GLY A CA 1
ATOM 744 C C . GLY A 1 98 ? -3.776 4.878 -9.153 1.00 11.12 98 GLY A C 1
ATOM 745 O O . GLY A 1 98 ? -3.243 5.708 -9.850 1.00 12.94 98 GLY A O 1
ATOM 746 N N . ASP A 1 99 ? -4.969 5.007 -8.613 1.00 10.04 99 ASP A N 1
ATOM 747 C CA . ASP A 1 99 ? -5.670 6.295 -8.721 1.00 10.54 99 ASP A CA 1
ATOM 748 C C . ASP A 1 99 ? -5.884 6.911 -7.337 1.00 9.36 99 ASP A C 1
ATOM 749 O O . ASP A 1 99 ? -5.519 6.331 -6.343 1.00 9.48 99 ASP A O 1
ATOM 754 N N . GLY A 1 100 ? -6.422 8.113 -7.368 1.00 8.23 100 GLY A N 1
ATOM 755 C CA . GLY A 1 100 ? -6.731 8.851 -6.154 1.00 8.24 100 GLY A CA 1
ATOM 756 C C . GLY A 1 100 ? -8.228 8.958 -5.940 1.00 7.70 100 GLY A C 1
ATOM 757 O O . GLY A 1 100 ? -9.022 8.159 -6.472 1.00 7.23 100 GLY A O 1
ATOM 758 N N . GLU A 1 101 ? -8.591 9.932 -5.095 1.00 7.65 101 GLU A N 1
ATOM 759 C CA . GLU A 1 101 ? -9.936 10.074 -4.553 1.00 7.64 101 GLU A CA 1
ATOM 760 C C . GLU A 1 101 ? -11.013 9.991 -5.631 1.00 7.39 101 GLU A C 1
ATOM 761 O O . GLU A 1 101 ? -10.953 10.680 -6.642 1.00 7.49 101 GLU A O 1
ATOM 767 N N . HIS A 1 102 ? -12.050 9.177 -5.356 1.00 7.19 102 HIS A N 1
ATOM 768 C CA . HIS A 1 102 ? -13.172 8.954 -6.254 1.00 7.26 102 HIS A CA 1
ATOM 769 C C . HIS A 1 102 ? -14.362 9.830 -5.911 1.00 7.03 102 HIS A C 1
ATOM 770 O O . HIS A 1 102 ? -14.768 9.927 -4.737 1.00 7.25 102 HIS A O 1
ATOM 777 N N . TRP A 1 103 ? -14.905 10.443 -6.971 1.00 7.00 103 TRP A N 1
ATOM 778 C CA . TRP A 1 103 ? -16.033 11.366 -6.862 1.00 7.16 103 TRP A CA 1
ATOM 779 C C . TRP A 1 103 ? -17.092 10.905 -7.853 1.00 7.32 103 TRP A C 1
ATOM 780 O O . TRP A 1 103 ? -16.776 10.702 -9.029 1.00 7.79 103 TRP A O 1
ATOM 791 N N . VAL A 1 104 ? -18.360 10.822 -7.406 1.00 7.54 104 VAL A N 1
ATOM 792 C CA . VAL A 1 104 ? -19.378 10.134 -8.196 1.00 7.96 104 VAL A CA 1
ATOM 793 C C . VAL A 1 104 ? -20.655 10.962 -8.358 1.00 8.29 104 VAL A C 1
ATOM 794 O O . VAL A 1 104 ? -20.998 11.794 -7.531 1.00 8.71 104 VAL A O 1
ATOM 798 N N . TYR A 1 105 ? -21.401 10.610 -9.394 1.00 8.45 105 TYR A N 1
ATOM 799 C CA . TYR A 1 105 ? -22.748 11.130 -9.588 1.00 8.86 105 TYR A CA 1
ATOM 800 C C . TYR A 1 105 ? -23.544 10.020 -10.271 1.00 9.11 105 TYR A C 1
ATOM 801 O O . TYR A 1 105 ? -23.047 9.379 -11.205 1.00 9.54 105 TYR A O 1
AT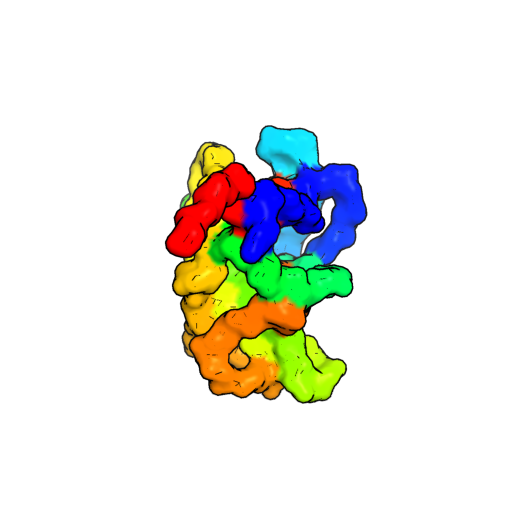OM 810 N N . SER A 1 106 ? -24.771 9.804 -9.776 1.00 8.97 106 SER A N 1
ATOM 811 C CA . SER A 1 106 ? -25.590 8.715 -10.273 1.00 10.32 106 SER A CA 1
ATOM 812 C C . SER A 1 106 ? -26.462 9.206 -11.409 1.00 10.30 106 SER A C 1
ATOM 813 O O . SER A 1 106 ? -27.051 10.303 -11.355 1.00 11.23 106 SER A O 1
ATOM 816 N N . ILE A 1 107 ? -26.591 8.353 -12.435 1.00 10.18 107 ILE A N 1
ATOM 817 C CA A ILE A 1 107 ? -27.413 8.665 -13.597 0.50 10.73 107 ILE A CA 1
ATOM 818 C CA B ILE A 1 107 ? -27.455 8.679 -13.563 0.50 9.79 107 ILE A CA 1
ATOM 819 C C . ILE A 1 107 ? -28.186 7.428 -14.039 1.00 9.97 107 ILE A C 1
ATOM 820 O O . ILE A 1 107 ? -27.702 6.308 -13.892 1.00 9.36 107 ILE A O 1
ATOM 829 N N . THR A 1 108 ? -29.415 7.619 -14.549 1.00 9.43 108 THR A N 1
ATOM 830 C CA . THR A 1 108 ? -30.165 6.482 -15.084 1.00 9.12 108 THR A CA 1
ATOM 831 C C . THR A 1 108 ? -30.456 6.773 -16.552 1.00 9.39 108 THR A C 1
ATOM 832 O O . THR A 1 108 ? -31.296 7.618 -16.871 1.00 10.35 108 THR A O 1
ATOM 836 N N . PRO A 1 109 ? -29.758 6.098 -17.485 1.00 10.08 109 PRO A N 1
ATOM 837 C CA . PRO A 1 109 ? -30.026 6.240 -18.926 1.00 10.39 109 PRO A CA 1
ATOM 838 C C . PRO A 1 109 ? -31.493 5.880 -19.208 1.00 10.93 109 PRO A C 1
ATOM 839 O O . PRO A 1 109 ? -32.076 4.981 -18.571 1.00 12.59 109 PRO A O 1
ATOM 843 N N . ASP A 1 110 ? -32.115 6.642 -20.111 1.00 10.49 110 ASP A N 1
ATOM 844 C CA . ASP A 1 110 ? -33.480 6.273 -20.491 1.00 11.32 110 ASP A CA 1
ATOM 845 C C . ASP A 1 110 ? -33.577 6.195 -22.011 1.00 10.77 110 ASP A C 1
ATOM 846 O O . ASP A 1 110 ? -32.562 6.253 -22.716 1.00 10.28 110 ASP A O 1
ATOM 851 N N . SER A 1 111 ? -34.810 6.037 -22.534 1.00 10.58 111 SER A N 1
ATOM 852 C CA . SER A 1 111 ? -34.971 5.577 -23.910 1.00 13.01 111 SER A CA 1
ATOM 853 C C . SER A 1 111 ? -34.735 6.672 -24.955 1.00 13.17 111 SER A C 1
ATOM 854 O O . SER A 1 111 ? -34.762 6.385 -26.158 1.00 15.90 111 SER A O 1
ATOM 857 N N . SER A 1 112 ? -34.497 7.920 -24.528 1.00 13.69 112 SER A N 1
ATOM 858 C CA . SER A 1 112 ? -34.187 8.978 -25.468 1.00 13.72 112 SER A CA 1
ATOM 859 C C . SER A 1 112 ? -32.875 9.654 -25.091 1.00 12.29 112 SER A C 1
ATOM 860 O O . SER A 1 112 ? -32.555 9.728 -23.903 1.00 11.92 112 SER A O 1
ATOM 863 N N . TRP A 1 113 ? -32.182 10.193 -26.102 1.00 9.90 113 TRP A N 1
ATOM 864 C CA . TRP A 1 113 ? -30.942 10.929 -25.837 1.00 9.65 113 TRP A CA 1
ATOM 865 C C . TRP A 1 113 ? -31.206 12.060 -24.869 1.00 9.81 113 TRP A C 1
ATOM 866 O O . TRP A 1 113 ? -32.145 12.852 -25.042 1.00 10.29 113 TRP A O 1
ATOM 877 N N . LYS A 1 114 ? -30.342 12.160 -23.863 1.00 10.35 114 LYS A N 1
ATOM 878 C CA . LYS A 1 114 ? -30.426 13.258 -22.921 1.00 10.59 114 LYS A CA 1
ATOM 879 C C . LYS A 1 114 ? -29.014 13.755 -22.683 1.00 9.95 114 LYS A C 1
ATOM 880 O O . LYS A 1 114 ? -28.083 12.980 -22.548 1.00 9.62 114 LYS A O 1
ATOM 886 N N . THR A 1 115 ? -28.852 15.069 -22.670 1.00 9.28 115 THR A N 1
ATOM 887 C CA . THR A 1 115 ? -27.599 15.696 -22.257 1.00 9.76 115 THR A CA 1
ATOM 888 C C . THR A 1 115 ? -27.636 15.937 -20.746 1.00 10.24 115 THR A C 1
ATOM 889 O O . THR A 1 115 ? -28.563 16.577 -20.218 1.00 11.99 115 THR A O 1
ATOM 893 N N . ILE A 1 116 ? -26.641 15.360 -20.069 1.00 9.51 116 ILE A N 1
ATOM 894 C CA . ILE A 1 116 ? -26.515 15.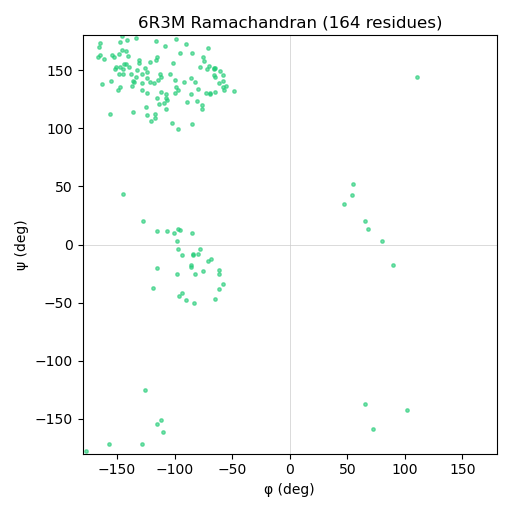475 -18.630 1.00 10.02 116 ILE A CA 1
ATOM 895 C C . ILE A 1 116 ? -25.338 16.403 -18.342 1.00 9.70 116 ILE A C 1
ATOM 896 O O . ILE A 1 116 ? -24.223 16.093 -18.716 1.00 9.92 116 ILE A O 1
ATOM 901 N N . GLU A 1 117 ? -25.614 17.543 -17.708 1.00 10.24 117 GLU A N 1
ATOM 902 C CA . GLU A 1 117 ? -24.550 18.468 -17.323 1.00 10.38 117 GLU A CA 1
ATOM 903 C C . GLU A 1 117 ? -24.425 18.414 -15.812 1.00 10.03 117 GLU A C 1
ATOM 904 O O . GLU A 1 117 ? -25.405 18.618 -15.119 1.00 12.42 117 GLU A O 1
ATOM 910 N N . ILE A 1 118 ? -23.231 18.073 -15.329 1.00 8.52 118 ILE A N 1
ATOM 911 C CA . ILE A 1 118 ? -23.003 17.895 -13.902 1.00 8.03 118 ILE A CA 1
ATOM 912 C C . ILE A 1 118 ? -21.993 18.927 -13.420 1.00 7.61 118 ILE A C 1
ATOM 913 O O . ILE A 1 118 ? -20.801 18.835 -13.737 1.00 6.79 118 ILE A O 1
ATOM 918 N N . PRO A 1 119 ? -22.404 19.947 -12.632 1.00 7.33 119 PRO A N 1
ATOM 919 C CA . PRO A 1 119 ? -21.419 20.848 -12.037 1.00 7.21 119 PRO A CA 1
ATOM 920 C C . PRO A 1 119 ? -20.445 20.019 -11.195 1.00 7.32 119 PRO A C 1
ATOM 921 O O . PRO A 1 119 ? -20.805 19.036 -10.535 1.00 7.64 119 PRO A O 1
ATOM 925 N N . PHE A 1 120 ? -19.184 20.470 -11.181 1.00 6.99 120 PHE A N 1
ATOM 926 C CA . PHE A 1 120 ? -18.220 19.768 -10.340 1.00 7.39 120 PHE A CA 1
ATOM 927 C C . PHE A 1 120 ? -18.620 19.736 -8.866 1.00 7.44 120 PHE A C 1
ATOM 928 O O . PHE A 1 120 ? -18.364 18.748 -8.179 1.00 7.40 120 PHE A O 1
ATOM 936 N N . SER A 1 121 ? -19.266 20.820 -8.419 1.00 7.44 121 SER A N 1
ATOM 937 C CA . SER A 1 121 ? -19.728 20.915 -7.036 1.00 7.75 121 SER A CA 1
ATOM 938 C C . SER A 1 121 ? -20.870 19.946 -6.713 1.00 7.73 121 SER A C 1
ATOM 939 O O . SER A 1 121 ? -21.227 19.802 -5.536 1.00 8.21 121 SER A O 1
ATOM 942 N N . SER A 1 122 ? -21.480 19.337 -7.737 1.00 7.86 122 SER A N 1
ATOM 943 C CA . SER A 1 122 ? -22.525 18.331 -7.522 1.00 8.08 122 SER A CA 1
ATOM 944 C C . SER A 1 122 ? -21.974 16.909 -7.304 1.00 8.27 122 SER A C 1
ATOM 945 O O . SER A 1 122 ? -22.736 16.013 -6.912 1.00 8.85 122 SER A O 1
ATOM 948 N N . PHE A 1 123 ? -20.705 16.657 -7.679 1.00 8.02 123 PHE A N 1
ATOM 949 C CA . PHE A 1 123 ? -20.150 15.331 -7.407 1.00 8.04 123 PHE A CA 1
ATOM 950 C C . PHE A 1 123 ? -20.041 15.084 -5.912 1.00 8.49 123 PHE A C 1
ATOM 951 O O . PHE A 1 123 ? -19.762 15.996 -5.109 1.00 9.20 123 PHE A O 1
ATOM 959 N N . ARG A 1 124 ? -20.293 13.831 -5.549 1.00 8.95 124 ARG A N 1
ATOM 960 C CA . ARG A 1 124 ? -20.218 13.456 -4.140 1.00 10.60 124 ARG A CA 1
ATOM 961 C C . ARG A 1 124 ? -19.042 12.509 -3.910 1.00 9.28 124 ARG A C 1
ATOM 962 O O . ARG A 1 124 ? -18.669 11.731 -4.779 1.00 9.05 124 ARG A O 1
ATOM 970 N N . ARG A 1 125 ? -18.436 12.614 -2.723 1.00 8.63 125 ARG A N 1
ATOM 971 C CA . ARG A 1 125 ? -17.311 11.753 -2.402 1.00 8.22 125 ARG A CA 1
ATOM 972 C C . ARG A 1 125 ? -17.825 10.297 -2.338 1.00 7.94 125 ARG A C 1
ATOM 973 O O . ARG A 1 125 ? -18.856 10.014 -1.694 1.00 8.69 125 ARG A O 1
ATOM 981 N N . ARG A 1 126 ? -17.119 9.368 -3.022 1.00 7.53 126 ARG A N 1
ATOM 982 C CA . ARG A 1 126 ? -17.632 7.995 -3.124 1.00 7.23 126 ARG A CA 1
ATOM 983 C C . ARG A 1 126 ? -17.574 7.301 -1.756 1.00 7.33 126 ARG A C 1
ATOM 984 O O . ARG A 1 126 ? -16.551 7.382 -1.100 1.00 7.31 126 ARG A O 1
ATOM 992 N N . LEU A 1 127 ? -18.702 6.687 -1.356 1.00 7.51 127 LEU A N 1
ATOM 993 C CA . LEU A 1 127 ? -18.875 6.165 0.001 1.00 7.73 127 LEU A CA 1
ATOM 994 C C . LEU A 1 127 ? -18.598 4.675 0.116 1.00 8.50 127 LEU A C 1
ATOM 995 O O . LEU A 1 127 ? -18.301 4.209 1.217 1.00 9.78 127 LEU A O 1
ATOM 1000 N N . ASP A 1 128 ? -18.741 3.926 -0.981 1.00 9.04 128 ASP A N 1
ATOM 1001 C CA . ASP A 1 128 ? -18.589 2.482 -0.881 1.00 9.07 128 ASP A CA 1
ATOM 1002 C C . ASP A 1 128 ? -17.140 2.012 -1.007 1.00 9.30 128 ASP A C 1
ATOM 1003 O O . ASP A 1 128 ? -16.813 0.858 -0.618 1.00 10.67 128 ASP A O 1
ATOM 1008 N N . TYR A 1 129 ? -16.274 2.867 -1.568 1.00 8.55 129 TYR A N 1
ATOM 1009 C CA . TYR A 1 129 ? -14.900 2.500 -1.899 1.00 8.49 129 TYR A CA 1
ATOM 1010 C C . TYR A 1 129 ? -14.067 3.752 -2.120 1.00 8.61 129 TYR A C 1
ATOM 1011 O O . TYR A 1 129 ? -14.573 4.679 -2.754 1.00 8.94 129 TYR A O 1
ATOM 1020 N N . GLN A 1 130 ? -12.832 3.754 -1.596 1.00 8.36 130 GLN A N 1
ATOM 1021 C CA . GLN A 1 130 ? -11.796 4.686 -2.014 1.00 7.90 130 GLN A CA 1
ATOM 1022 C C . GLN A 1 130 ? -10.526 3.886 -2.221 1.00 7.93 130 GLN A C 1
ATOM 1023 O O . GLN A 1 130 ? -10.255 2.933 -1.486 1.00 8.65 130 GLN A O 1
ATOM 1029 N N . PRO A 1 131 ? -9.711 4.263 -3.229 1.00 8.32 131 PRO A N 1
ATOM 1030 C CA . PRO A 1 131 ? -8.463 3.547 -3.492 1.00 8.85 131 PRO A CA 1
ATOM 1031 C C . PRO A 1 131 ? -7.354 3.869 -2.488 1.00 9.82 131 PRO A C 1
ATOM 1032 O O . PRO A 1 131 ? -7.436 4.849 -1.743 1.00 9.73 131 PRO A O 1
ATOM 1036 N N . PRO A 1 132 ? -6.318 3.012 -2.389 1.00 9.82 132 PRO A N 1
ATOM 1037 C CA . PRO A 1 132 ? -5.242 3.290 -1.439 1.00 9.91 132 PRO A CA 1
ATOM 1038 C C . PRO A 1 132 ? -4.475 4.590 -1.673 1.00 9.82 132 PRO A C 1
ATOM 1039 O O . PRO A 1 132 ? -3.889 5.125 -0.731 1.00 10.78 132 PRO A O 1
ATOM 1043 N N . GLY A 1 133 ? -4.489 5.132 -2.889 1.00 9.21 133 GLY A N 1
ATOM 1044 C CA . GLY A 1 133 ? -3.707 6.363 -3.149 1.00 9.46 133 GLY A CA 1
ATOM 1045 C C . GLY A 1 133 ? -4.510 7.645 -3.059 1.00 9.45 133 GLY A C 1
ATOM 1046 O O . GLY A 1 133 ? -4.024 8.639 -3.452 1.00 9.91 133 GLY A O 1
ATOM 1047 N N . GLN A 1 134 ? -5.711 7.589 -2.511 1.00 8.54 134 GLN A N 1
ATOM 1048 C CA . GLN A 1 134 ? -6.564 8.779 -2.324 1.00 8.33 134 GLN A CA 1
ATOM 1049 C C . GLN A 1 134 ? -5.906 9.750 -1.329 1.00 9.31 134 GLN A C 1
ATOM 1050 O O . GLN A 1 134 ? -5.233 9.318 -0.417 1.00 10.43 134 GLN A O 1
ATOM 1056 N N . ASP A 1 135 ? -6.236 11.023 -1.512 1.00 9.25 135 ASP A N 1
ATOM 1057 C CA . ASP A 1 135 ? -5.697 12.105 -0.645 1.00 9.67 135 ASP A CA 1
ATOM 1058 C C . ASP A 1 135 ? -6.521 12.254 0.632 1.00 10.99 135 ASP A C 1
ATOM 1059 O O . ASP A 1 135 ? -6.076 12.912 1.499 1.00 12.43 135 ASP A O 1
ATOM 1064 N N . MET A 1 136 ? -7.652 11.576 0.735 1.00 11.30 136 MET A N 1
ATOM 1065 C CA .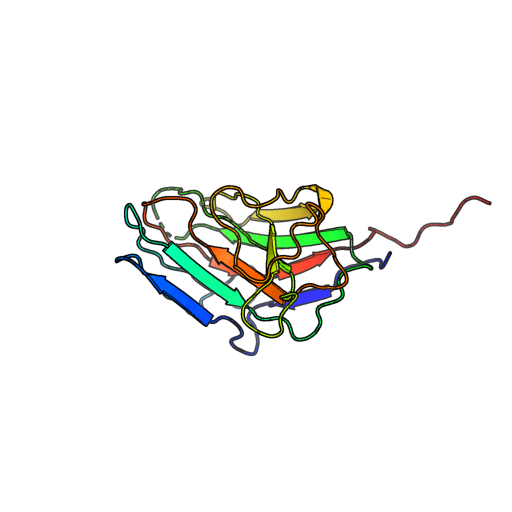 MET A 1 136 ? -8.564 11.771 1.854 1.00 12.03 136 MET A CA 1
ATOM 1066 C C . MET A 1 136 ? -8.845 13.250 2.151 1.00 11.31 136 MET A C 1
ATOM 1067 O O . MET A 1 136 ? -9.102 13.607 3.303 1.00 13.70 136 MET A O 1
ATOM 1072 N N . SER A 1 137 ? -8.905 14.102 1.116 1.00 10.94 137 SER A N 1
ATOM 1073 C CA . SER A 1 137 ? -9.091 15.541 1.340 1.00 10.67 137 SER A CA 1
ATOM 1074 C C . SER A 1 137 ? -10.570 15.879 1.552 1.00 10.82 137 SER A C 1
ATOM 1075 O O . SER A 1 137 ? -10.905 16.886 2.166 1.00 11.45 137 SER A O 1
ATOM 1078 N N . GLY A 1 138 ? -11.467 15.046 1.006 1.00 9.94 138 GLY A N 1
ATOM 1079 C CA . GLY A 1 138 ? -12.900 15.311 0.970 1.00 10.04 138 GLY A CA 1
ATOM 1080 C C . GLY A 1 138 ? -13.281 16.512 0.119 1.00 10.10 138 GLY A C 1
ATOM 1081 O O . GLY A 1 138 ? -14.399 17.028 0.206 1.00 10.15 138 GLY A O 1
ATOM 1082 N N . THR A 1 139 ? -12.377 16.904 -0.792 1.00 9.72 139 THR A N 1
ATOM 1083 C CA . THR A 1 139 ? -12.668 17.927 -1.777 1.00 10.36 139 THR A CA 1
ATOM 1084 C C . THR A 1 139 ? -12.149 17.438 -3.124 1.00 9.93 139 THR A C 1
ATOM 1085 O O . THR A 1 139 ? -11.076 16.857 -3.191 1.00 9.58 139 THR A O 1
ATOM 1089 N N . LEU A 1 140 ? -12.928 17.689 -4.164 1.00 9.36 140 LEU A N 1
ATOM 1090 C CA . LEU A 1 140 ? -12.524 17.343 -5.522 1.00 9.31 140 LEU A CA 1
ATOM 1091 C C . LEU A 1 140 ? -11.497 18.362 -5.988 1.00 9.21 140 LEU A C 1
ATOM 109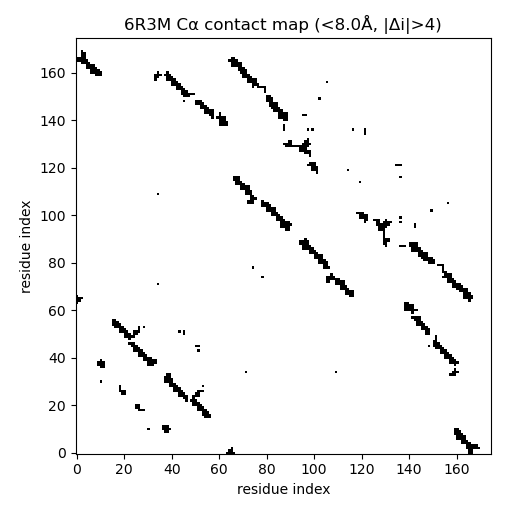2 O O . LEU A 1 140 ? -11.806 19.548 -6.106 1.00 10.15 140 LEU A O 1
ATOM 1097 N N . ASP A 1 141 ? -10.279 17.886 -6.247 1.00 8.68 141 ASP A N 1
ATOM 1098 C CA . ASP A 1 141 ? -9.186 18.786 -6.594 1.00 8.91 141 ASP A CA 1
ATOM 1099 C C . ASP A 1 141 ? -9.065 18.827 -8.113 1.00 8.17 141 ASP A C 1
ATOM 1100 O O . ASP A 1 141 ? -8.474 17.917 -8.705 1.00 7.99 141 ASP A O 1
ATOM 1105 N N . LEU A 1 142 ? -9.643 19.890 -8.727 1.00 7.74 142 LEU A N 1
ATOM 1106 C CA . LEU A 1 142 ? -9.798 19.934 -10.172 1.00 8.08 142 LEU A CA 1
ATOM 1107 C C . LEU A 1 142 ? -8.457 20.116 -10.895 1.00 7.67 142 LEU A C 1
ATOM 1108 O O . LEU A 1 142 ? -8.426 19.942 -12.108 1.00 8.21 142 LEU A O 1
ATOM 1113 N N . ASP A 1 143 ? -7.364 20.494 -10.200 1.00 7.42 143 ASP A N 1
ATOM 1114 C CA . ASP A 1 143 ? -6.066 20.560 -10.874 1.00 7.66 143 ASP A CA 1
ATOM 1115 C C . ASP A 1 143 ? -5.333 19.225 -10.915 1.00 7.63 143 ASP A C 1
ATOM 1116 O O . ASP A 1 143 ? -4.197 19.168 -11.372 1.00 7.82 143 ASP A O 1
ATOM 1121 N N . ASN A 1 144 ? -6.008 18.130 -10.533 1.00 7.31 144 ASN A N 1
ATOM 1122 C CA . ASN A 1 144 ? -5.327 16.871 -10.266 1.00 6.92 144 ASN A CA 1
ATOM 1123 C C . ASN A 1 144 ? -6.189 15.676 -10.691 1.00 6.84 144 ASN A C 1
ATOM 1124 O O . ASN A 1 144 ? -6.299 14.702 -9.947 1.00 6.73 144 ASN A O 1
ATOM 1129 N N . ILE A 1 145 ? -6.810 15.784 -11.870 1.00 7.14 145 ILE A N 1
ATOM 1130 C CA . ILE A 1 145 ? -7.711 14.744 -12.361 1.00 7.66 145 ILE A CA 1
ATOM 1131 C C . ILE A 1 145 ? -6.967 13.649 -13.102 1.00 8.22 145 ILE A C 1
ATOM 1132 O O . ILE A 1 145 ? -6.260 13.917 -14.059 1.00 8.59 145 ILE A O 1
ATOM 1137 N N . ASP A 1 146 ? -7.238 12.398 -12.722 1.00 8.34 146 ASP A N 1
ATOM 1138 C CA . ASP A 1 146 ? -6.640 11.247 -13.404 1.00 8.62 146 ASP A CA 1
ATOM 1139 C C . ASP A 1 146 ? -7.497 10.736 -14.574 1.00 7.88 146 ASP A C 1
ATOM 1140 O O . ASP A 1 146 ? -6.959 10.482 -15.667 1.00 8.17 146 ASP A O 1
ATOM 1145 N N . SER A 1 147 ? -8.797 10.553 -14.347 1.00 7.22 147 SER A N 1
ATOM 1146 C CA . SER A 1 147 ? -9.607 9.736 -15.250 1.00 7.32 147 SER A CA 1
ATOM 1147 C C . SER A 1 147 ? -11.088 9.930 -15.004 1.00 7.39 147 SER A C 1
ATOM 1148 O O . SER A 1 147 ? -11.510 10.329 -13.929 1.00 7.66 147 SER A O 1
ATOM 1151 N N . ILE A 1 148 ? -11.875 9.550 -16.011 1.00 7.43 148 ILE A N 1
ATOM 1152 C CA . ILE A 1 148 ? -13.325 9.505 -15.896 1.00 7.58 148 ILE A CA 1
ATOM 1153 C C . ILE A 1 148 ? -13.813 8.108 -16.234 1.00 7.72 148 ILE A C 1
ATOM 1154 O O . ILE A 1 148 ? -13.240 7.389 -17.047 1.00 7.92 148 ILE A O 1
ATOM 1159 N N . HIS A 1 149 ? -14.927 7.741 -15.566 1.00 7.55 149 HIS A N 1
ATOM 1160 C CA . HIS A 1 149 ? -15.431 6.375 -15.680 1.00 7.71 149 HIS A CA 1
ATOM 1161 C C . HIS A 1 149 ? -16.944 6.391 -15.822 1.00 7.51 149 HIS A C 1
ATOM 1162 O O . HIS A 1 149 ? -17.622 7.188 -15.194 1.00 8.11 149 HIS A O 1
ATOM 1169 N N . PHE A 1 150 ? -17.483 5.435 -16.579 1.00 7.45 150 PHE A N 1
ATOM 1170 C CA . PHE A 1 150 ? -18.875 5.017 -16.387 1.00 7.86 150 PHE A CA 1
ATOM 1171 C C . PHE A 1 150 ? -18.786 3.643 -15.736 1.00 7.77 150 PHE A C 1
ATOM 1172 O O . PHE A 1 150 ? -18.040 2.781 -16.222 1.00 7.99 150 PHE A O 1
ATOM 1180 N N . MET A 1 151 ? -19.456 3.490 -14.586 1.00 7.51 151 MET A N 1
ATOM 1181 C CA . MET A 1 151 ? -19.254 2.278 -13.801 1.00 7.76 151 MET A CA 1
ATOM 1182 C C . MET A 1 151 ? -20.537 1.878 -13.061 1.00 7.69 151 MET A C 1
ATOM 1183 O O . MET A 1 151 ? -21.566 2.576 -13.032 1.00 7.06 151 MET A O 1
ATOM 1188 N N . TYR A 1 152 ? -20.427 0.702 -12.430 1.00 7.66 152 TYR A N 1
ATOM 1189 C CA . TYR A 1 152 ? -21.579 0.082 -11.767 1.00 8.24 152 TYR A CA 1
ATOM 1190 C C . TYR A 1 152 ? -22.128 0.979 -10.646 1.00 8.74 152 TYR A C 1
ATOM 1191 O O . TYR A 1 152 ? -21.385 1.686 -9.949 1.00 8.62 152 TYR A O 1
ATOM 1200 N N . ALA A 1 153 ? -23.462 0.845 -10.456 1.00 8.78 153 ALA A N 1
ATOM 1201 C CA . ALA A 1 153 ? -24.131 1.305 -9.243 1.00 9.08 153 ALA A CA 1
ATOM 1202 C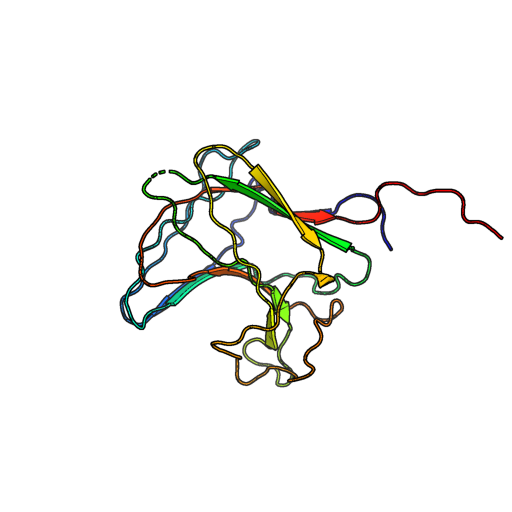 C . ALA A 1 153 ? -24.740 0.152 -8.449 1.00 9.59 153 A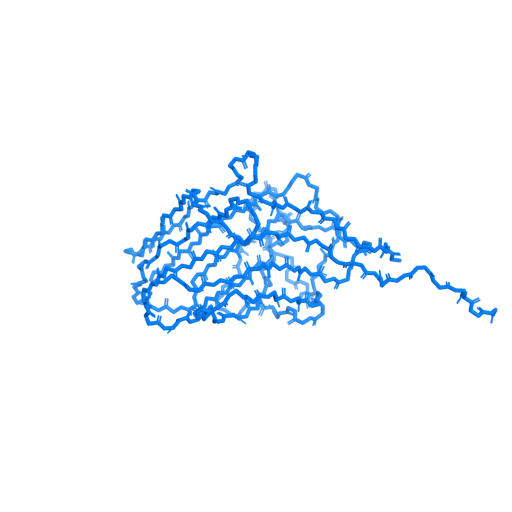LA A C 1
ATOM 1203 O O . ALA A 1 153 ? -24.998 0.331 -7.269 1.00 11.84 153 ALA A O 1
ATOM 1205 N N . ASN A 1 154 ? -24.963 -1.002 -9.098 1.00 9.35 154 ASN A N 1
ATOM 1206 C CA . ASN A 1 154 ? -25.752 -2.068 -8.504 1.00 9.91 154 ASN A CA 1
ATOM 1207 C C . ASN A 1 154 ? -25.390 -3.408 -9.137 1.00 10.59 154 ASN A C 1
ATOM 1208 O O . ASN A 1 154 ? -24.458 -3.498 -9.936 1.00 10.06 154 ASN A O 1
ATOM 1213 N N . ASN A 1 155 ? -26.180 -4.439 -8.799 1.00 10.31 155 ASN A N 1
ATOM 1214 C CA . ASN A 1 155 ? -25.956 -5.808 -9.257 1.00 10.44 155 ASN A CA 1
ATOM 1215 C C . ASN A 1 155 ? -26.746 -6.185 -10.500 1.00 10.46 155 ASN A C 1
ATOM 1216 O O . ASN A 1 155 ? -26.826 -7.369 -10.817 1.00 11.19 155 ASN A O 1
ATOM 1221 N N . LYS A 1 156 ? -27.340 -5.223 -11.199 1.00 9.80 156 LYS A N 1
ATOM 1222 C CA . 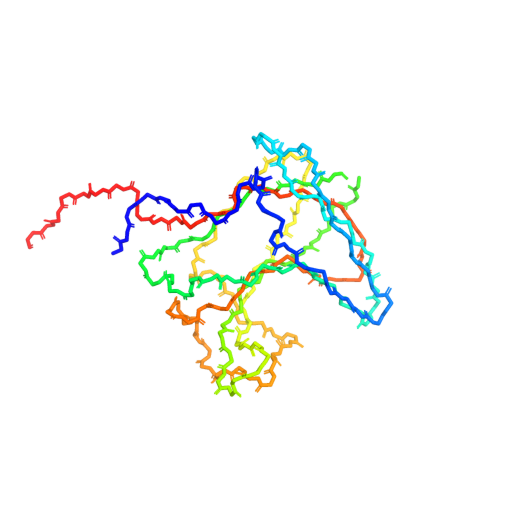LYS A 1 156 ? -28.204 -5.490 -12.338 1.00 11.10 156 LYS A CA 1
ATOM 1223 C C . LYS A 1 156 ? -27.449 -5.323 -13.655 1.00 10.50 156 LYS A C 1
ATOM 1224 O O . LYS A 1 156 ? -26.265 -5.003 -13.662 1.00 9.70 156 LYS A O 1
ATOM 1230 N N . SER A 1 157 ? -28.114 -5.595 -14.771 1.00 10.52 157 SER A N 1
ATOM 1231 C CA . SER A 1 157 ? -27.505 -5.606 -16.090 1.00 10.26 157 SER A CA 1
ATOM 1232 C C . SER A 1 157 ? -28.137 -4.513 -16.950 1.00 10.38 157 SER A C 1
ATOM 1233 O O . SER A 1 157 ? -29.271 -4.074 -16.726 1.00 12.65 157 SER A O 1
ATOM 1236 N N . GLY A 1 158 ? -27.436 -4.102 -17.991 1.00 9.38 158 GLY A N 1
ATOM 1237 C CA . GLY A 1 158 ? -27.992 -3.080 -18.881 1.00 9.60 158 GLY A CA 1
ATOM 1238 C C . GLY A 1 158 ? -27.070 -2.786 -20.060 1.00 9.56 158 GLY A C 1
ATOM 1239 O O . GLY A 1 158 ? -26.003 -3.383 -20.210 1.00 10.07 158 GLY A O 1
ATOM 1240 N N . LYS A 1 159 ? -27.504 -1.822 -20.874 1.00 9.98 159 LYS A N 1
ATOM 1241 C CA A LYS A 1 159 ? -26.835 -1.434 -22.104 0.50 9.59 159 LYS A CA 1
ATOM 1242 C CA B LYS A 1 159 ? -26.825 -1.422 -22.090 0.50 10.07 159 LYS A CA 1
ATOM 1243 C C . LYS A 1 159 ? -27.178 0.037 -22.342 1.00 9.65 159 LYS A C 1
ATOM 1244 O O . LYS A 1 159 ? -28.343 0.391 -22.278 1.00 9.99 159 LYS A O 1
ATOM 1255 N N . PHE A 1 160 ? -26.147 0.868 -22.563 1.00 8.49 160 PHE A N 1
ATOM 1256 C CA . PHE A 1 160 ? -26.375 2.279 -22.854 1.00 8.41 160 PHE A CA 1
ATOM 1257 C C . PHE A 1 160 ? -25.315 2.764 -23.841 1.00 8.23 160 PHE A C 1
ATOM 1258 O O . PHE A 1 160 ? -24.313 2.098 -24.122 1.00 8.03 160 PHE A O 1
ATOM 1266 N N . VAL A 1 161 ? -25.559 3.958 -24.397 1.00 8.28 161 VAL A N 1
ATOM 1267 C CA . VAL A 1 161 ? -24.645 4.585 -25.347 1.00 8.54 161 VAL A CA 1
ATOM 1268 C C . VAL A 1 161 ? -24.372 5.996 -24.845 1.00 7.88 161 VAL A C 1
ATOM 1269 O O . VAL A 1 161 ? -25.276 6.674 -24.353 1.00 7.64 161 VAL A O 1
ATOM 1273 N N . VAL A 1 162 ? -23.103 6.411 -24.944 1.00 7.53 162 VAL A N 1
ATOM 1274 C CA . VAL A 1 162 ? -22.705 7.761 -24.578 1.00 7.62 162 VAL A CA 1
ATOM 1275 C C . VAL A 1 162 ? -22.069 8.478 -25.768 1.00 7.89 162 VAL A C 1
ATOM 1276 O O . VAL A 1 162 ? -21.534 7.880 -26.703 1.00 8.10 162 VAL A O 1
ATOM 1280 N N . ASP A 1 163 ? -22.103 9.810 -25.700 1.00 7.36 163 ASP A N 1
ATOM 1281 C CA . ASP A 1 163 ? -21.491 10.618 -26.730 1.00 7.46 163 ASP A CA 1
ATOM 1282 C C . ASP A 1 163 ? -21.127 11.968 -26.109 1.00 7.45 163 ASP A C 1
ATOM 1283 O O . ASP A 1 163 ? -21.601 12.323 -25.042 1.00 7.18 163 ASP A O 1
ATOM 1288 N N . ASN A 1 164 ? -20.242 12.696 -26.811 1.00 7.76 164 ASN A N 1
ATOM 1289 C CA . ASN A 1 164 ? -20.005 14.121 -26.572 1.00 8.04 164 ASN A CA 1
ATOM 1290 C C . ASN A 1 164 ? -19.645 14.420 -25.118 1.00 8.09 164 ASN A C 1
ATOM 1291 O O . ASN A 1 164 ? -20.255 15.278 -24.482 1.00 8.69 164 ASN A O 1
ATOM 1296 N N . ILE A 1 165 ? -18.644 13.700 -24.620 1.00 8.02 165 ILE A N 1
ATOM 1297 C CA . ILE A 1 165 ? -18.144 13.984 -23.273 1.00 8.90 165 ILE A CA 1
ATOM 1298 C C . ILE A 1 165 ? -17.298 15.251 -23.356 1.00 8.76 165 ILE A C 1
ATOM 1299 O O . ILE A 1 165 ? -16.296 15.283 -24.096 1.00 8.94 165 ILE A O 1
ATOM 1304 N N . LYS A 1 166 ? -17.707 16.279 -22.605 1.00 8.97 166 LYS A N 1
ATOM 1305 C CA . LYS A 1 166 ? -17.049 17.588 -22.736 1.00 9.16 166 LYS A CA 1
ATOM 1306 C C . LYS A 1 166 ? -17.117 18.392 -21.441 1.00 8.93 166 LYS A C 1
ATOM 1307 O O . LYS A 1 166 ? -18.046 18.265 -20.647 1.00 8.73 166 LYS A O 1
ATOM 1313 N N . LEU A 1 167 ? -16.104 19.250 -21.245 1.00 8.61 167 LEU A N 1
ATOM 1314 C CA . LEU A 1 167 ? -16.117 20.209 -20.155 1.00 8.97 167 LEU A CA 1
ATOM 1315 C C . LEU A 1 167 ? -16.865 21.467 -20.585 1.00 8.40 167 LEU A C 1
ATOM 1316 O O . LEU A 1 167 ? -16.806 21.887 -21.745 1.00 9.75 167 LEU A O 1
ATOM 1321 N N . ILE A 1 168 ? -17.592 22.035 -19.611 1.00 8.20 168 ILE A N 1
ATOM 1322 C CA . ILE A 1 168 ? -18.420 23.210 -19.828 1.00 8.85 168 ILE A CA 1
ATOM 1323 C C . ILE A 1 168 ? -17.860 24.317 -18.941 1.00 8.00 168 ILE A C 1
ATOM 1324 O O . ILE A 1 168 ? -17.618 24.094 -17.751 1.00 7.25 168 ILE A O 1
ATOM 1329 N N . GLY A 1 169 ? -17.806 25.518 -19.487 1.00 7.99 169 GLY A N 1
ATOM 1330 C CA . GLY A 1 169 ? -17.344 26.664 -18.700 1.00 9.24 169 GLY A CA 1
ATOM 1331 C C . GLY A 1 169 ? -18.475 27.650 -18.527 1.00 10.90 169 GLY A C 1
ATOM 1332 O O . GLY A 1 169 ? -19.579 27.265 -18.611 1.00 12.39 169 GLY A O 1
ATOM 1333 N N . ALA A 1 170 ? -18.129 28.908 -18.331 1.00 12.01 170 ALA A N 1
ATOM 1334 C CA . ALA A 1 170 ? -19.129 29.996 -18.292 1.00 14.08 170 ALA A CA 1
ATOM 1335 C C . ALA A 1 170 ? -19.786 30.165 -19.668 1.00 15.05 170 ALA A C 1
ATOM 1336 O O . ALA A 1 170 ? -19.220 29.883 -20.686 1.00 13.85 170 ALA A O 1
ATOM 1338 N N . LEU A 1 171 ? -21.010 30.642 -19.634 1.00 20.13 171 LEU A N 1
ATOM 1339 C CA . LEU A 1 171 ? -21.828 30.741 -20.861 1.00 23.45 171 LEU A CA 1
ATOM 1340 C C . LEU A 1 171 ? -21.249 31.728 -21.888 1.00 25.64 171 LEU A C 1
ATOM 1341 O O . LEU A 1 171 ? -21.194 31.436 -23.057 1.00 32.88 171 LEU A O 1
ATOM 1346 N N . GLU A 1 172 ? -20.884 32.877 -21.417 1.00 22.17 172 GLU A N 1
ATOM 1347 C CA . GLU A 1 172 ? -20.346 33.889 -22.330 1.00 23.57 172 GLU A CA 1
ATOM 1348 C C . GLU A 1 172 ? -19.332 34.717 -21.563 1.00 20.23 172 GLU A C 1
ATOM 1349 O O . GLU A 1 172 ? -19.263 34.642 -20.380 1.00 19.96 172 GLU A O 1
ATOM 1355 N N . HIS A 1 173 ? -18.512 35.463 -22.302 1.00 18.38 173 HIS A N 1
ATOM 1356 C CA . HIS A 1 173 ? -17.698 36.474 -21.602 1.00 16.81 173 HIS A CA 1
ATOM 1357 C C . HIS A 1 173 ? -18.662 37.637 -21.409 1.00 20.83 173 HIS A C 1
ATOM 1358 O O . HIS A 1 173 ? -19.339 38.021 -22.339 1.00 26.23 173 HIS A O 1
ATOM 1365 N N . HIS A 1 174 ? -18.828 38.038 -20.183 1.00 20.61 174 HIS A N 1
ATOM 1366 C CA . HIS A 1 174 ? -19.713 39.193 -19.975 1.00 22.23 174 HIS A CA 1
ATOM 1367 C C . HIS A 1 174 ? -18.854 40.331 -19.420 1.00 21.74 174 HIS A C 1
ATOM 1368 O O . HIS A 1 174 ? -17.782 40.079 -18.941 1.00 22.83 174 HIS A O 1
ATOM 1375 N N . HIS A 1 175 ? -19.369 41.545 -19.536 1.00 22.99 175 HIS A N 1
ATOM 1376 C CA . HIS A 1 175 ? -18.714 42.713 -18.920 1.00 22.78 175 HIS A CA 1
ATOM 1377 C C . HIS A 1 175 ? -18.679 42.493 -17.399 1.00 25.26 175 HIS A C 1
ATOM 1378 O O . HIS A 1 175 ? -19.684 42.031 -16.821 1.00 22.42 175 HIS A O 1
ATOM 1385 N N . HIS A 1 176 ? -17.563 42.844 -16.787 1.00 27.49 176 HIS A N 1
ATOM 1386 C CA . HIS A 1 176 ? -17.386 42.694 -15.329 1.00 28.89 176 HIS A CA 1
ATOM 1387 C C . HIS A 1 176 ? -17.645 44.030 -14.659 1.00 31.31 176 HIS A C 1
ATOM 1388 O O . HIS A 1 176 ? -17.093 45.007 -15.089 1.00 28.51 176 HIS A O 1
ATOM 1395 N N . HIS A 1 177 ? -18.390 44.028 -13.554 1.00 32.56 177 HIS A N 1
ATOM 1396 C CA . HIS A 1 177 ? -18.632 45.330 -12.884 1.00 39.35 177 HIS A CA 1
ATOM 1397 C C . HIS A 1 177 ? -17.324 45.833 -12.243 1.00 40.79 177 HIS A C 1
ATOM 1398 O O . HIS A 1 177 ? -16.474 45.032 -11.901 1.00 33.62 177 HIS A O 1
ATOM 1405 N N . HIS A 1 178 ? -17.171 47.145 -12.071 1.00 46.34 178 HIS A N 1
ATOM 1406 C CA . HIS A 1 178 ? -15.925 47.621 -11.419 1.00 50.73 178 HIS A CA 1
ATOM 1407 C C . HIS A 1 178 ? -15.965 47.323 -9.915 1.00 53.46 178 HIS A C 1
ATOM 1408 O O . HIS A 1 178 ? -17.075 47.320 -9.392 1.00 55.79 178 HIS A O 1
#

Radius of gyration: 16.26 Å; Cα contacts (8 Å, |Δi|>4): 485; chains: 1; bounding box: 38×60×37 Å

B-factor: mean 13.88, std 8.37, range [6.69, 59.32]

Secondary structure (DSSP, 8-state):
--BSEEEEE-SSS----EEEEETT-EEEEEEEE-SSSEEEEEEEE--SS-EEEEEEE-S----TT--EEEEEEEE------EEEEEEEEPSSSSSEEEEEEEEE---SS-EEEEEEGGG-EE-SS---TT----SS--TTSEEEEEEEESSS-EEEEEEEEEEEE-BSS--PPP-

InterPro domains:
  IPR001547 Glycoside hydrolase, family 5 [PF00150] (349-602)
  IPR002105 Dockerin type I repeat [PF00404] (831-892)
  IPR002105 Dockerin type I repeat [PS00448] (872-891)
  IPR005087 Carbohydrate binding module family 11 [PF03425] (646-820)
  IPR008979 Galactose-binding-like domain superfamily [SSF49785] (659-820)
  IPR016134 Dockerin domain [PS51766] (827-900)
  IPR017853 Glycoside hydrolase superfamily [SSF51445] (32-303)
  IPR017853 Glycoside hydrolase superfamily [SSF51445] (322-630)
  IPR018087 Glycoside hydrolase, family 5, conserved site [PS00659] (453-462)
  IPR022790 Glycosyl hydrolase family 26 domain [PF02156] (110-227)
  IPR022790 Glycosyl hydrolase family 26 domain [PS51764] (1-298)
  IPR036439 Dockerin domain superfamily [G3DSA:1.10.1330.10] (828-898)
  IPR036439 Dockerin domain superfamily [SSF63446] (827-899)
  IPR050386 Glycosyl Hydrolase 5 (Cellulase A) [PTHR31297] (323-601)